Protein AF-A0A8S3FEW1-F1 (afdb_monomer)

Organism: NCBI:txid392030

Secondary structure (DSSP, 8-state):
-HHHHHHHHHHHTSTTTTSS-SHHHHHHHHHHHHHHTTS--STTSS---EEEE-SS-----SS--PPPEEEES-HHHHHHHHHHHHHHHHHHHHHTS-TTSHHHHHHHHHHHHHHHHHHHHHHHHHHHTT-TTS-GGGSHHHHHHHHHHHHHHHHHHHHHHHTTT-HHHHHHHHHHHHHHHHHHHHHHTSHHHHTTS-HHHHHHHHHHHHHHHHHHHHHHHHH--

Structure (mmCIF, N/CA/C/O backbone):
data_AF-A0A8S3FEW1-F1
#
_entry.id   AF-A0A8S3FEW1-F1
#
loop_
_atom_site.group_PDB
_atom_site.id
_atom_site.type_symbol
_atom_site.label_atom_id
_atom_site.label_alt_id
_atom_site.label_comp_id
_atom_site.label_asym_id
_atom_site.label_entity_id
_atom_site.label_seq_id
_atom_site.pdbx_PDB_ins_code
_atom_site.Cartn_x
_atom_site.Cartn_y
_atom_site.Cartn_z
_atom_site.occupancy
_atom_site.B_iso_or_equiv
_atom_site.auth_seq_id
_atom_site.auth_comp_id
_atom_site.auth_asym_id
_atom_site.auth_atom_id
_atom_site.pdbx_PDB_model_num
ATOM 1 N N . ALA A 1 1 ? -28.415 -8.217 10.110 1.00 59.66 1 ALA A N 1
ATOM 2 C CA . ALA A 1 1 ? -27.573 -7.094 9.630 1.00 59.66 1 ALA A CA 1
ATOM 3 C C . ALA A 1 1 ? -26.194 -7.105 10.293 1.00 59.66 1 ALA A C 1
ATOM 5 O O . ALA A 1 1 ? -25.210 -7.196 9.575 1.00 59.66 1 ALA A O 1
ATOM 6 N N . VAL A 1 2 ? -26.115 -7.092 11.632 1.00 63.78 2 VAL A N 1
ATOM 7 C CA . VAL A 1 2 ? -24.845 -7.178 12.388 1.00 63.78 2 VAL A CA 1
ATOM 8 C C . VAL A 1 2 ? -24.078 -8.477 12.099 1.00 63.78 2 VAL A C 1
ATOM 10 O O . VAL A 1 2 ? -22.893 -8.423 11.789 1.00 63.78 2 VAL A O 1
ATOM 13 N N . ASP A 1 3 ? -24.761 -9.625 12.073 1.00 70.06 3 ASP A N 1
ATOM 14 C CA . ASP A 1 3 ? -24.114 -10.913 11.765 1.00 70.06 3 ASP A CA 1
ATOM 15 C C . ASP A 1 3 ? -23.542 -10.962 10.342 1.00 70.06 3 ASP A C 1
ATOM 17 O O . ASP A 1 3 ? -22.459 -11.492 10.122 1.00 70.06 3 ASP A O 1
ATOM 21 N N . GLY A 1 4 ? -24.226 -10.327 9.382 1.00 69.62 4 GLY A N 1
ATOM 22 C CA . GLY A 1 4 ? -23.747 -10.204 8.004 1.00 69.62 4 GLY A CA 1
ATOM 23 C C . GLY A 1 4 ? -22.513 -9.305 7.876 1.00 69.62 4 GLY A C 1
ATOM 24 O O . GLY A 1 4 ? -21.634 -9.586 7.069 1.00 69.62 4 GLY A O 1
ATOM 25 N N . PHE A 1 5 ? -22.411 -8.258 8.699 1.00 73.00 5 PHE A N 1
ATOM 26 C CA . PHE A 1 5 ? -21.222 -7.405 8.760 1.00 73.00 5 PHE A CA 1
ATOM 27 C C . PHE A 1 5 ? -20.024 -8.144 9.372 1.00 73.00 5 PHE A C 1
ATOM 29 O O . PHE A 1 5 ? -18.925 -8.086 8.827 1.00 73.00 5 PHE A O 1
ATOM 36 N N . ASN A 1 6 ? -20.242 -8.897 10.454 1.00 76.12 6 ASN A N 1
ATOM 37 C CA . ASN A 1 6 ? -19.196 -9.711 11.076 1.00 76.12 6 ASN A CA 1
ATOM 38 C C . ASN A 1 6 ? -18.722 -10.848 10.158 1.00 76.12 6 ASN A C 1
ATOM 40 O O . ASN A 1 6 ? -17.522 -11.108 10.085 1.00 76.12 6 ASN A O 1
ATOM 44 N N . ALA A 1 7 ? -19.640 -11.483 9.423 1.00 80.88 7 ALA A N 1
ATOM 45 C CA . ALA A 1 7 ? -19.299 -12.470 8.403 1.00 80.88 7 ALA A CA 1
ATOM 46 C C . ALA A 1 7 ? -18.470 -11.842 7.272 1.00 80.88 7 ALA A C 1
ATOM 48 O O . ALA A 1 7 ? -17.402 -12.353 6.947 1.00 80.88 7 ALA A O 1
ATOM 49 N N . LEU A 1 8 ? -18.892 -10.682 6.747 1.00 81.62 8 LEU A N 1
ATOM 50 C CA . LEU A 1 8 ? -18.143 -9.959 5.715 1.00 81.62 8 LEU A CA 1
ATOM 51 C C . LEU A 1 8 ? -16.742 -9.565 6.199 1.00 81.62 8 LEU A C 1
ATOM 53 O O . LEU A 1 8 ? -15.781 -9.729 5.454 1.00 81.62 8 LEU A O 1
ATOM 57 N N . ARG A 1 9 ? -16.608 -9.104 7.449 1.00 83.75 9 ARG A N 1
ATOM 58 C CA . ARG A 1 9 ? -15.307 -8.828 8.073 1.00 83.75 9 ARG A CA 1
ATOM 59 C C . ARG A 1 9 ? -14.437 -10.084 8.117 1.00 83.75 9 ARG A C 1
ATOM 61 O O . ARG A 1 9 ? -13.274 -10.031 7.741 1.00 83.75 9 ARG A O 1
ATOM 68 N N . ALA A 1 10 ? -14.976 -11.214 8.570 1.00 83.44 10 ALA A N 1
ATOM 69 C CA . ALA A 1 10 ? -14.220 -12.462 8.652 1.00 83.44 10 ALA A CA 1
ATOM 70 C C . ALA A 1 10 ? -13.761 -12.951 7.268 1.00 83.44 10 ALA A C 1
ATOM 72 O O . ALA A 1 10 ? -12.608 -13.346 7.106 1.00 83.44 10 ALA A O 1
ATOM 73 N N . GLU A 1 11 ? -14.634 -12.876 6.264 1.00 83.62 11 GLU A N 1
ATOM 74 C CA . GLU A 1 11 ? -14.331 -13.285 4.891 1.00 83.62 11 GLU A CA 1
ATOM 75 C C . GLU A 1 11 ? -13.320 -12.362 4.206 1.00 83.62 11 GLU A C 1
ATOM 77 O O . GLU A 1 11 ? -12.388 -12.847 3.565 1.00 83.62 11 GLU A O 1
ATOM 82 N N . ALA A 1 12 ? -13.488 -11.044 4.346 1.00 81.69 12 ALA A N 1
ATOM 83 C CA . ALA A 1 12 ? -12.616 -10.039 3.741 1.00 81.69 12 ALA A CA 1
ATOM 84 C C . ALA A 1 12 ? -11.198 -10.049 4.323 1.00 81.69 12 ALA A C 1
ATOM 86 O O . ALA A 1 12 ? -10.253 -9.639 3.653 1.00 81.69 12 ALA A O 1
ATOM 87 N N . LEU A 1 13 ? -11.051 -10.487 5.575 1.00 79.19 13 LEU A N 1
ATOM 88 C CA . LEU A 1 13 ? -9.783 -10.461 6.304 1.00 79.19 13 LEU A CA 1
ATOM 89 C C . LEU A 1 13 ? -9.117 -11.836 6.413 1.00 79.19 13 LEU A C 1
ATOM 91 O O . LEU A 1 13 ? -8.045 -11.961 7.008 1.00 79.19 13 LEU A O 1
ATOM 95 N N . LEU A 1 14 ? -9.722 -12.876 5.833 1.00 78.75 14 LEU A N 1
ATOM 96 C CA . LEU A 1 14 ? -9.116 -14.199 5.768 1.00 78.75 14 LEU A CA 1
ATOM 97 C C . LEU A 1 14 ? -7.843 -14.142 4.909 1.00 78.75 14 LEU A C 1
ATOM 99 O O . LEU A 1 14 ? -7.844 -13.572 3.814 1.00 78.75 14 LEU A O 1
ATOM 103 N N . ARG A 1 15 ? -6.745 -14.737 5.393 1.00 64.50 15 ARG A N 1
ATOM 104 C CA . ARG A 1 15 ? -5.471 -14.771 4.655 1.00 64.50 15 ARG A CA 1
ATOM 105 C C . ARG A 1 15 ? -5.662 -15.412 3.281 1.00 64.50 15 ARG A C 1
ATOM 107 O O . ARG A 1 15 ? -6.172 -16.525 3.175 1.00 64.50 15 ARG A O 1
ATOM 114 N N . GLY A 1 16 ? -5.216 -14.715 2.239 1.00 64.06 16 GLY A N 1
ATOM 115 C CA . GLY A 1 16 ? -5.348 -15.164 0.854 1.00 64.06 16 GLY A CA 1
ATOM 116 C C . GLY A 1 16 ? -6.755 -15.031 0.267 1.00 64.06 16 GLY A C 1
ATOM 117 O O . GLY A 1 16 ? -6.981 -15.555 -0.819 1.00 64.06 16 GLY A O 1
ATOM 118 N N . SER A 1 17 ? -7.684 -14.341 0.940 1.00 68.19 17 SER A N 1
ATOM 119 C CA . SER A 1 17 ? -9.016 -14.017 0.396 1.00 68.19 17 SER A CA 1
ATOM 120 C C . SER A 1 17 ? -8.971 -13.099 -0.827 1.00 68.19 17 SER A C 1
ATOM 122 O O . SER A 1 17 ? -9.941 -13.056 -1.579 1.00 68.19 17 SER A O 1
ATOM 124 N N . TYR A 1 18 ? -7.848 -12.409 -1.024 1.00 68.44 18 TYR A N 1
ATOM 125 C CA . TYR A 1 18 ? -7.580 -11.491 -2.126 1.00 68.44 18 TYR A CA 1
ATOM 126 C C . TYR A 1 18 ? -6.544 -12.022 -3.128 1.00 68.44 18 TYR A C 1
ATOM 128 O O . TYR A 1 18 ? -5.999 -11.249 -3.906 1.00 68.44 18 TYR A O 1
ATOM 136 N N . ARG A 1 19 ? -6.266 -13.337 -3.127 1.00 66.31 19 ARG A N 1
ATOM 137 C CA . ARG A 1 19 ? -5.341 -13.951 -4.100 1.00 66.31 19 ARG A CA 1
ATOM 138 C C . ARG A 1 19 ? -5.794 -13.791 -5.551 1.00 66.31 19 ARG A C 1
ATOM 140 O O . ARG A 1 19 ? -4.943 -13.694 -6.424 1.00 66.31 19 ARG A O 1
ATOM 147 N N . ASP A 1 20 ? -7.107 -13.748 -5.765 1.00 73.56 20 ASP A N 1
ATOM 148 C CA . ASP A 1 20 ? -7.700 -13.675 -7.100 1.00 73.56 20 ASP A CA 1
ATOM 149 C C . ASP A 1 20 ? -8.402 -12.327 -7.362 1.00 73.56 20 ASP A C 1
ATOM 151 O O . ASP A 1 20 ? -8.476 -11.891 -8.507 1.00 73.56 20 ASP A O 1
ATOM 155 N N . ASP A 1 21 ? -8.919 -11.654 -6.319 1.00 83.25 21 ASP A N 1
ATOM 156 C CA . ASP A 1 21 ? -9.646 -10.379 -6.437 1.00 83.25 21 ASP A CA 1
ATOM 157 C C . ASP A 1 21 ? -9.784 -9.631 -5.088 1.00 83.25 21 ASP A C 1
ATOM 159 O O . ASP A 1 21 ? -9.995 -10.234 -4.036 1.00 83.25 21 ASP A O 1
ATOM 163 N N . CYS A 1 22 ? -9.752 -8.296 -5.119 1.00 87.94 22 CYS A N 1
ATOM 164 C CA . CYS A 1 22 ? -9.936 -7.403 -3.970 1.00 87.94 22 CYS A CA 1
ATOM 165 C C . CYS A 1 22 ? -11.410 -7.091 -3.629 1.00 87.94 22 CYS A C 1
ATOM 167 O O . CYS A 1 22 ? -11.667 -6.416 -2.627 1.00 87.94 22 CYS A O 1
ATOM 169 N N . SER A 1 23 ? -12.399 -7.547 -4.409 1.00 89.81 23 SER A N 1
ATOM 170 C CA . SER A 1 23 ? -13.809 -7.138 -4.242 1.00 89.81 23 SER A CA 1
ATOM 171 C C . SER A 1 23 ? -14.367 -7.305 -2.827 1.00 89.81 23 SER A C 1
ATOM 173 O O . SER A 1 23 ? -15.134 -6.461 -2.366 1.00 89.81 23 SER A O 1
ATOM 175 N N . LYS A 1 24 ? -13.994 -8.367 -2.098 1.00 90.06 24 LYS A N 1
ATOM 176 C CA . LYS A 1 24 ? -14.507 -8.606 -0.735 1.00 90.06 24 LYS A CA 1
ATOM 177 C C . LYS A 1 24 ? -14.025 -7.553 0.259 1.00 90.06 24 LYS A C 1
ATOM 179 O O . LYS A 1 24 ? -14.830 -7.038 1.034 1.00 90.06 24 LYS A O 1
ATOM 184 N N . ILE A 1 25 ? -12.736 -7.219 0.223 1.00 90.88 25 ILE A N 1
ATOM 185 C CA . ILE A 1 25 ? -12.155 -6.233 1.136 1.00 90.88 25 ILE A CA 1
ATOM 186 C C . ILE A 1 25 ? -12.571 -4.805 0.774 1.00 90.88 25 ILE A C 1
ATOM 188 O O . ILE A 1 25 ? -12.863 -4.013 1.669 1.00 90.88 25 ILE A O 1
ATOM 192 N N . LEU A 1 26 ? -12.728 -4.509 -0.519 1.00 93.38 26 LEU A N 1
ATOM 193 C CA . LEU A 1 26 ? -13.297 -3.243 -0.988 1.00 93.38 26 LEU A CA 1
ATOM 194 C C . LEU A 1 26 ? -14.753 -3.088 -0.530 1.00 93.38 26 LEU A C 1
ATOM 196 O O . LEU A 1 26 ? -15.106 -2.086 0.086 1.00 93.38 26 LEU A O 1
ATOM 200 N N . ARG A 1 27 ? -15.579 -4.127 -0.705 1.00 92.31 27 ARG A N 1
ATOM 201 C CA . ARG A 1 27 ? -16.971 -4.130 -0.231 1.00 92.31 27 ARG A CA 1
ATOM 202 C C . ARG A 1 27 ? -17.067 -3.961 1.284 1.00 92.31 27 ARG A C 1
ATOM 204 O O . ARG A 1 27 ? -17.982 -3.297 1.772 1.00 92.31 27 ARG A O 1
ATOM 211 N N . TYR A 1 28 ? -16.151 -4.565 2.040 1.00 93.25 28 TYR A N 1
ATOM 212 C CA . TYR A 1 28 ? -16.086 -4.366 3.485 1.00 93.25 28 TYR A CA 1
ATOM 213 C C . TYR A 1 28 ? -15.770 -2.905 3.836 1.00 93.25 28 TYR A C 1
ATOM 215 O O . TYR A 1 28 ? -16.456 -2.312 4.670 1.00 93.25 28 TYR A O 1
ATOM 223 N N . TYR A 1 29 ? -14.801 -2.296 3.151 1.00 94.62 29 TYR A N 1
ATOM 224 C CA . TYR A 1 29 ? -14.448 -0.888 3.328 1.00 94.62 29 TYR A CA 1
ATOM 225 C C . TYR A 1 29 ? -15.603 0.073 2.997 1.00 94.62 29 TYR A C 1
ATOM 227 O O . TYR A 1 29 ? -15.871 1.010 3.760 1.00 94.62 29 TYR A O 1
ATOM 235 N N . ASP A 1 30 ? -16.352 -0.192 1.927 1.00 93.69 30 ASP A N 1
ATOM 236 C CA . ASP A 1 30 ? -17.556 0.574 1.577 1.00 93.69 30 ASP A CA 1
ATOM 237 C C . ASP A 1 30 ? -18.633 0.444 2.660 1.00 93.69 30 ASP A C 1
ATOM 239 O O . ASP A 1 30 ? -19.287 1.418 3.049 1.00 93.69 30 ASP A O 1
ATOM 243 N N . GLN A 1 31 ? -18.792 -0.758 3.217 1.00 92.00 31 GLN A N 1
ATOM 244 C CA . GLN A 1 31 ? -19.758 -0.999 4.280 1.00 92.00 31 GLN A CA 1
ATOM 245 C C . GLN A 1 31 ? -19.399 -0.250 5.573 1.00 92.00 31 GLN A C 1
ATOM 247 O O . GLN A 1 31 ? -20.313 0.213 6.262 1.00 92.00 31 GLN A O 1
ATOM 252 N N . LEU A 1 32 ? -18.106 -0.075 5.881 1.00 92.19 32 LEU A N 1
ATOM 253 C CA . LEU A 1 32 ? -17.647 0.764 6.997 1.00 92.19 32 LEU A CA 1
ATOM 254 C C . LEU A 1 32 ? -18.059 2.232 6.810 1.00 92.19 32 LEU A C 1
ATOM 256 O O . LEU A 1 32 ? -18.492 2.868 7.769 1.00 92.19 32 LEU A O 1
ATOM 260 N N . HIS A 1 33 ? -17.988 2.764 5.585 1.00 91.38 33 HIS A N 1
ATOM 261 C CA . HIS A 1 33 ? -18.458 4.122 5.273 1.00 91.38 33 HIS A CA 1
ATOM 262 C C . HIS A 1 33 ? -19.972 4.249 5.420 1.00 91.38 33 HIS A C 1
ATOM 264 O O . HIS A 1 33 ? -20.468 5.183 6.048 1.00 91.38 33 HIS A O 1
ATOM 270 N N . ALA A 1 34 ? -20.718 3.272 4.905 1.00 90.00 34 ALA A N 1
ATOM 271 C CA . ALA A 1 34 ? -22.171 3.268 5.017 1.00 90.00 34 ALA A CA 1
ATOM 272 C C . ALA A 1 34 ? -22.661 3.167 6.475 1.00 90.00 34 ALA A C 1
ATOM 274 O O . ALA A 1 34 ? -23.744 3.662 6.791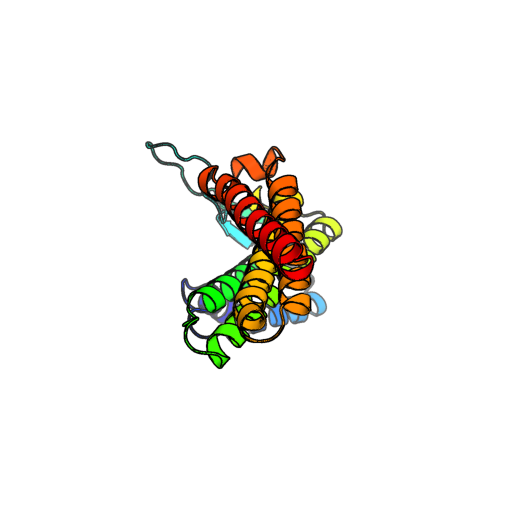 1.00 90.00 34 ALA A O 1
ATOM 275 N N . ILE A 1 35 ? -21.892 2.518 7.356 1.00 87.50 35 ILE A N 1
ATOM 276 C CA . ILE A 1 35 ? -22.215 2.399 8.782 1.00 87.50 35 ILE A CA 1
ATOM 277 C C . ILE A 1 35 ? -21.923 3.695 9.537 1.00 87.50 35 ILE A C 1
ATOM 279 O O . ILE A 1 35 ? -22.751 4.090 10.353 1.00 87.50 35 ILE A O 1
ATOM 283 N N . GLU A 1 36 ? -20.806 4.366 9.252 1.00 87.25 36 GLU A N 1
ATOM 284 C CA . GLU A 1 36 ? -20.433 5.635 9.898 1.00 87.25 36 GLU A CA 1
ATOM 285 C C . GLU A 1 36 ? -21.546 6.687 9.812 1.00 87.25 36 GLU A C 1
ATOM 287 O O . GLU A 1 36 ? -21.805 7.402 10.774 1.00 87.25 36 GLU A O 1
ATOM 292 N N . TYR A 1 37 ? -22.257 6.733 8.682 1.00 84.31 37 TYR A N 1
ATOM 293 C CA . TYR A 1 37 ? -23.371 7.661 8.477 1.00 84.31 37 TYR A CA 1
ATOM 294 C C . TYR A 1 37 ? -24.635 7.300 9.280 1.00 84.31 37 TYR A C 1
ATOM 296 O O . TYR A 1 37 ? -25.482 8.152 9.533 1.00 84.31 37 TYR A O 1
ATOM 304 N N . LYS A 1 38 ? -24.803 6.027 9.652 1.00 85.75 38 LYS A N 1
ATOM 305 C CA . LYS A 1 38 ? -26.044 5.501 10.249 1.00 85.75 38 LYS A CA 1
ATOM 306 C C . LYS A 1 38 ? -25.941 5.257 11.746 1.00 85.75 38 LYS A C 1
ATOM 308 O O . LYS A 1 38 ? -26.956 5.302 12.435 1.00 85.75 38 LYS A O 1
ATOM 313 N N . LEU A 1 39 ? -24.748 4.927 12.229 1.00 82.25 39 LEU A N 1
ATOM 314 C CA . LEU A 1 39 ? -24.498 4.511 13.600 1.00 82.25 39 LEU A CA 1
ATOM 315 C C . LEU A 1 39 ? -23.391 5.383 14.187 1.00 82.25 39 LEU A C 1
ATOM 317 O O . LEU A 1 39 ? -22.288 5.401 13.639 1.00 82.25 39 LEU A O 1
ATOM 321 N N . PRO A 1 40 ? -23.627 6.052 15.325 1.00 79.62 40 PRO A N 1
ATOM 322 C CA . PRO A 1 40 ? -22.580 6.821 15.971 1.00 79.62 40 PRO A CA 1
ATOM 323 C C . PRO A 1 40 ? -21.647 5.883 16.755 1.00 79.62 40 PRO A C 1
ATOM 325 O O . PRO A 1 40 ? -21.742 5.724 17.978 1.00 79.62 40 PRO A O 1
ATOM 328 N N . ILE A 1 41 ? -20.753 5.216 16.021 1.00 80.44 41 ILE A N 1
ATOM 329 C CA . ILE A 1 41 ? -19.718 4.340 16.580 1.00 80.44 41 ILE A CA 1
ATOM 330 C C . ILE A 1 41 ? -18.687 5.218 17.281 1.00 80.44 41 ILE A C 1
ATOM 332 O O . ILE A 1 41 ? -17.815 5.820 16.658 1.00 80.44 41 ILE A O 1
ATOM 336 N N . THR A 1 42 ? -18.833 5.311 18.597 1.00 73.56 42 THR A N 1
ATOM 337 C CA . THR A 1 42 ? -17.977 6.093 19.482 1.00 73.56 42 THR A CA 1
ATOM 338 C C . THR A 1 42 ? -17.843 5.367 20.813 1.00 73.56 42 THR A C 1
ATOM 340 O O . THR A 1 42 ? -18.707 4.579 21.206 1.00 73.56 42 THR A O 1
ATOM 343 N N . GLU A 1 43 ? -16.800 5.702 21.568 1.00 71.81 43 GLU A N 1
ATOM 344 C CA . GLU A 1 43 ? -16.604 5.205 22.934 1.00 71.81 43 GLU A CA 1
ATOM 345 C C . GLU A 1 43 ? -17.760 5.548 23.884 1.00 71.81 43 GLU A C 1
ATOM 347 O O . GLU A 1 43 ? -17.891 4.931 24.935 1.00 71.81 43 GLU A O 1
ATOM 352 N N . ASN A 1 44 ? -18.631 6.494 23.536 1.00 76.81 44 ASN A N 1
ATOM 353 C CA . ASN A 1 44 ? -19.696 6.968 24.420 1.00 76.81 44 ASN A CA 1
ATOM 354 C C . ASN A 1 44 ? -21.095 6.495 24.009 1.00 76.81 44 ASN A C 1
ATOM 356 O O . ASN A 1 44 ? -22.040 6.707 24.763 1.00 76.81 44 ASN A O 1
ATOM 360 N N . GLN A 1 45 ? -21.241 5.854 22.844 1.00 80.94 45 GLN A N 1
ATOM 361 C CA . GLN A 1 45 ? -22.536 5.395 22.332 1.00 80.94 45 GLN A CA 1
ATOM 362 C C . GLN A 1 45 ? -22.469 3.932 21.882 1.00 80.94 45 GLN A C 1
ATOM 364 O O . GLN A 1 45 ? -22.764 3.041 22.677 1.00 80.94 45 GLN A O 1
ATOM 369 N N . ILE A 1 46 ? -22.064 3.659 20.636 1.00 82.00 46 ILE A N 1
ATOM 370 C CA . ILE A 1 46 ? -21.923 2.287 20.127 1.00 82.00 46 ILE A CA 1
ATOM 371 C C . ILE A 1 46 ? -20.456 1.866 20.214 1.00 82.00 46 ILE A C 1
ATOM 373 O O . ILE A 1 46 ? -19.633 2.247 19.382 1.00 82.00 46 ILE A O 1
ATOM 3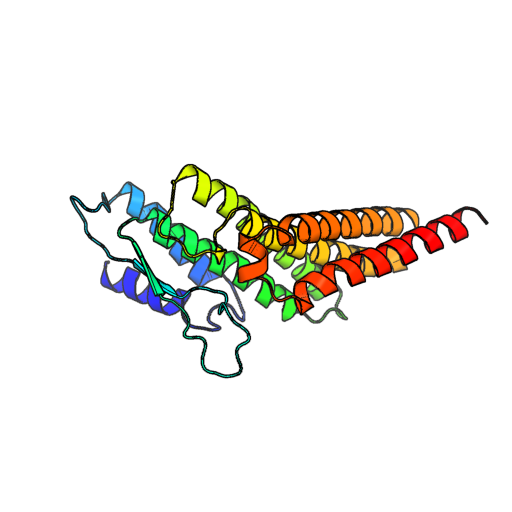77 N N . ARG A 1 47 ? -20.142 1.059 21.232 1.00 81.88 47 ARG A N 1
ATOM 378 C CA . ARG A 1 47 ? -18.783 0.598 21.540 1.00 81.88 47 ARG A CA 1
ATOM 379 C C . ARG A 1 47 ? -18.451 -0.689 20.791 1.00 81.88 47 ARG A C 1
ATOM 381 O O . ARG A 1 47 ? -18.910 -1.762 21.173 1.00 81.88 47 ARG A O 1
ATOM 388 N N . ILE A 1 48 ? -17.611 -0.588 19.765 1.00 84.44 48 ILE A N 1
ATOM 389 C CA . ILE A 1 48 ? -17.029 -1.741 19.066 1.00 84.44 48 ILE A CA 1
ATOM 390 C C . ILE A 1 48 ? -15.513 -1.645 19.194 1.00 84.44 48 ILE A C 1
ATOM 392 O O . ILE A 1 48 ? -14.931 -0.641 18.795 1.00 84.44 48 ILE A O 1
ATOM 396 N N . TYR A 1 49 ? -14.881 -2.665 19.776 1.00 87.38 49 TYR A N 1
ATOM 397 C CA . TYR A 1 49 ? -13.428 -2.702 19.917 1.00 87.38 49 TYR A CA 1
ATOM 398 C C . TYR A 1 49 ? -12.804 -3.424 18.728 1.00 87.38 49 TYR A C 1
ATOM 400 O O . TYR A 1 49 ? -13.052 -4.613 18.514 1.00 87.38 49 TYR A O 1
ATOM 408 N N . PHE A 1 50 ? -11.976 -2.714 17.972 1.00 88.94 50 PHE A N 1
ATOM 409 C CA . PHE A 1 50 ? -11.261 -3.254 16.826 1.00 88.94 50 PHE A CA 1
ATOM 410 C C . PHE A 1 50 ? -9.852 -3.644 17.244 1.00 88.94 50 PHE A C 1
ATOM 412 O O . PHE A 1 50 ? -9.145 -2.854 17.864 1.00 88.94 50 PHE A O 1
ATOM 419 N N . LYS A 1 51 ? -9.441 -4.865 16.901 1.00 90.31 51 LYS A N 1
ATOM 420 C CA . LYS A 1 51 ? -8.144 -5.427 17.278 1.00 90.31 51 LYS A CA 1
ATOM 421 C C . LYS A 1 51 ? -7.399 -5.891 16.033 1.00 90.31 51 LYS A C 1
ATOM 423 O O . LYS A 1 51 ? -7.947 -6.682 15.260 1.00 90.31 51 LYS A O 1
ATOM 428 N N . TRP A 1 52 ? -6.161 -5.425 15.883 1.00 89.50 52 TRP A N 1
ATOM 429 C CA . TRP A 1 52 ? -5.291 -5.698 14.740 1.00 89.50 52 TRP A CA 1
ATOM 430 C C . TRP A 1 52 ? -3.874 -6.025 15.184 1.00 89.50 52 TRP A C 1
ATOM 432 O O . TRP A 1 52 ? -3.400 -5.555 16.218 1.00 89.50 52 TRP A O 1
ATOM 442 N N . GLN A 1 53 ? -3.209 -6.868 14.405 1.00 85.00 53 GLN A N 1
ATOM 443 C CA . GLN A 1 53 ? -1.813 -7.219 14.624 1.00 85.00 53 GLN A CA 1
ATOM 444 C C . GLN A 1 53 ? -0.929 -6.383 13.704 1.00 85.00 53 GLN A C 1
ATOM 446 O O . GLN A 1 53 ? -1.315 -6.149 12.560 1.00 85.00 53 GLN A O 1
ATOM 451 N N . ASP A 1 54 ? 0.247 -5.991 14.189 1.00 80.19 54 ASP A N 1
ATOM 452 C CA . ASP A 1 54 ? 1.234 -5.242 13.403 1.00 80.19 54 ASP A CA 1
ATOM 453 C C . ASP A 1 54 ? 1.556 -6.001 12.104 1.00 80.19 54 ASP A C 1
ATOM 455 O O . ASP A 1 54 ? 1.752 -7.223 12.135 1.00 80.19 54 ASP A O 1
ATOM 459 N N . ALA A 1 55 ? 1.633 -5.301 10.971 1.00 71.62 55 ALA A N 1
ATOM 460 C CA . ALA A 1 55 ? 1.939 -5.908 9.674 1.00 71.62 55 ALA A CA 1
ATOM 461 C C . ALA A 1 55 ? 3.387 -6.410 9.601 1.00 71.62 55 ALA A C 1
ATOM 463 O O . ALA A 1 55 ? 3.674 -7.429 8.973 1.00 71.62 55 ALA A O 1
ATOM 464 N N . PHE A 1 56 ? 4.299 -5.717 10.287 1.00 67.31 56 PHE A N 1
ATOM 465 C CA . PHE A 1 56 ? 5.712 -6.064 10.332 1.00 67.31 56 PHE A CA 1
ATOM 466 C C . PHE A 1 56 ? 6.102 -6.541 11.726 1.00 67.31 56 PHE A C 1
ATOM 468 O O . PHE A 1 56 ? 5.837 -5.893 12.740 1.00 67.31 56 PHE A O 1
ATOM 475 N N . VAL A 1 57 ? 6.800 -7.671 11.779 1.00 63.22 57 VAL A N 1
ATOM 476 C CA . VAL A 1 57 ? 7.370 -8.170 13.027 1.00 63.22 57 VAL A CA 1
ATOM 477 C C . VAL A 1 57 ? 8.651 -7.389 13.311 1.00 63.22 57 VAL A C 1
ATOM 479 O O . VAL A 1 57 ? 9.669 -7.575 12.647 1.00 63.22 57 VAL A O 1
ATOM 482 N N . SER A 1 58 ? 8.613 -6.497 14.300 1.00 48.78 58 SER A N 1
ATOM 483 C CA . SER A 1 58 ? 9.817 -5.788 14.731 1.00 48.78 58 SER A CA 1
ATOM 484 C C . SER A 1 58 ? 10.782 -6.765 15.416 1.00 48.78 58 SER A C 1
ATOM 486 O O . SER A 1 58 ? 10.441 -7.394 16.419 1.00 48.78 58 SER A O 1
ATOM 488 N N . GLY A 1 59 ? 11.992 -6.889 14.865 1.00 48.44 59 GLY A N 1
ATOM 489 C CA . GLY A 1 59 ? 13.096 -7.650 15.449 1.00 48.44 59 GLY A CA 1
ATOM 490 C C . GLY A 1 59 ? 13.402 -8.956 14.719 1.00 48.44 59 GLY A C 1
ATOM 491 O O . GLY A 1 59 ? 12.792 -9.991 14.983 1.00 48.44 59 GLY A O 1
ATOM 492 N N . GLY A 1 60 ? 14.440 -8.919 13.878 1.00 42.59 60 GLY A N 1
ATOM 493 C CA . GLY A 1 60 ? 15.169 -10.093 13.387 1.00 42.59 60 GLY A CA 1
ATOM 494 C C . GLY A 1 60 ? 16.016 -10.744 14.485 1.00 42.59 60 GLY A C 1
ATOM 495 O O . GLY A 1 60 ? 17.215 -10.934 14.315 1.00 42.59 60 GLY A O 1
ATOM 496 N N . SER A 1 61 ? 15.415 -11.038 15.638 1.00 39.56 61 SER A N 1
ATOM 497 C CA . SER A 1 61 ? 16.068 -11.833 16.671 1.00 39.56 61 SER A CA 1
ATOM 498 C C . SER A 1 61 ? 15.764 -13.303 16.421 1.00 39.56 61 SER A C 1
ATOM 500 O O . SER A 1 61 ? 14.602 -13.698 16.336 1.00 39.56 61 SER A O 1
ATOM 502 N N . LEU A 1 62 ? 16.819 -14.119 16.388 1.00 42.22 62 LEU A N 1
ATOM 503 C CA . LEU A 1 62 ? 16.784 -15.587 16.404 1.00 42.22 62 LEU A CA 1
ATOM 504 C C . LEU A 1 62 ? 16.033 -16.167 17.627 1.00 42.22 62 LEU A C 1
ATOM 506 O O . LEU A 1 62 ? 15.845 -17.375 17.720 1.00 42.22 62 LEU A O 1
ATOM 510 N N . PHE A 1 63 ? 15.565 -15.311 18.543 1.00 43.00 63 PHE A N 1
ATOM 511 C CA . PHE A 1 63 ? 14.742 -15.648 19.696 1.00 43.00 63 PHE A CA 1
ATOM 512 C C . PHE A 1 63 ? 13.436 -14.835 19.687 1.00 43.00 63 PHE A C 1
ATOM 514 O O . PHE A 1 63 ? 13.342 -13.772 20.295 1.00 43.00 63 PHE A O 1
ATOM 521 N N . GLY A 1 64 ? 12.426 -15.353 18.981 1.00 49.19 64 GLY A N 1
ATOM 522 C CA . GLY A 1 64 ? 11.000 -15.107 19.227 1.00 49.19 64 GLY A CA 1
ATOM 523 C C . GLY A 1 64 ? 10.539 -13.649 19.332 1.00 49.19 64 GLY A C 1
ATOM 524 O O . GLY A 1 64 ? 10.128 -13.207 20.406 1.00 49.19 64 GLY A O 1
ATOM 525 N N . SER A 1 65 ? 10.489 -12.922 18.218 1.00 53.69 65 SER A N 1
ATOM 526 C CA . SER A 1 65 ? 9.712 -11.682 18.136 1.00 53.69 65 SER A CA 1
ATOM 527 C C . SER A 1 65 ? 8.213 -12.007 18.027 1.00 53.69 65 SER A C 1
ATOM 529 O O . SER A 1 65 ? 7.732 -12.557 17.038 1.00 53.69 65 SER A O 1
ATOM 531 N N . LYS A 1 66 ? 7.446 -11.710 19.086 1.00 59.28 66 LYS A N 1
ATOM 532 C CA . LYS A 1 66 ? 5.978 -11.825 19.060 1.00 59.28 66 LYS A CA 1
ATOM 533 C C . LYS A 1 66 ? 5.392 -10.641 18.294 1.00 59.28 66 LYS A C 1
ATOM 535 O O . LYS A 1 66 ? 5.669 -9.493 18.638 1.00 59.28 66 LYS A O 1
ATOM 540 N N . GLN A 1 67 ? 4.551 -10.928 17.303 1.00 68.00 67 GLN A N 1
ATOM 541 C CA . GLN A 1 67 ? 3.756 -9.923 16.600 1.00 68.00 67 GLN A CA 1
ATOM 542 C C . GLN A 1 67 ? 2.877 -9.187 17.621 1.00 68.00 67 GLN A C 1
ATOM 544 O O . GLN A 1 67 ? 2.085 -9.812 18.336 1.00 68.00 67 GLN A O 1
ATOM 549 N N . LYS A 1 68 ? 3.074 -7.872 17.755 1.00 79.12 68 LYS A N 1
ATOM 550 C CA . LYS A 1 68 ? 2.298 -7.060 18.694 1.00 79.12 68 LYS A CA 1
ATOM 551 C C . LYS A 1 68 ? 0.865 -6.933 18.192 1.00 79.12 68 LYS A C 1
ATOM 553 O O . LYS A 1 68 ? 0.562 -7.156 17.022 1.00 79.12 68 LYS A O 1
ATOM 558 N N . THR A 1 69 ? -0.043 -6.691 19.127 1.00 84.56 69 THR A N 1
ATOM 559 C CA . THR A 1 69 ? -1.460 -6.529 18.828 1.00 84.56 69 THR A CA 1
ATOM 560 C C . THR A 1 69 ? -1.944 -5.251 19.479 1.00 84.56 69 THR A C 1
ATOM 562 O O . THR A 1 69 ? -1.841 -5.118 20.698 1.00 84.56 69 THR A O 1
ATOM 565 N N . ASN A 1 70 ? -2.488 -4.355 18.667 1.00 86.56 70 ASN A N 1
ATOM 566 C CA . ASN A 1 70 ? -3.048 -3.079 19.087 1.00 86.56 70 ASN A CA 1
ATOM 567 C C . ASN A 1 70 ? -4.565 -3.094 18.870 1.00 86.56 70 ASN A C 1
ATOM 569 O O . ASN A 1 70 ? -5.123 -4.013 18.257 1.00 86.56 70 ASN A O 1
ATOM 573 N N . GLY A 1 71 ? -5.253 -2.096 19.410 1.00 88.88 71 GLY A N 1
ATOM 574 C CA . GLY A 1 71 ? -6.684 -1.965 19.198 1.00 88.88 71 GLY A CA 1
ATOM 575 C C . GLY A 1 71 ? -7.230 -0.620 19.637 1.00 88.88 71 GLY A C 1
ATOM 576 O O . GLY A 1 71 ? -6.656 0.045 20.496 1.00 88.88 71 GLY A O 1
ATOM 577 N N . SER A 1 72 ? -8.356 -0.234 19.050 1.00 91.19 72 SER A N 1
ATOM 578 C CA . SER A 1 72 ? -9.020 1.046 19.289 1.00 91.19 72 SER A CA 1
ATOM 579 C C . SER A 1 72 ? -10.533 0.887 19.153 1.00 91.19 72 SER A C 1
ATOM 581 O O . SER A 1 72 ? -11.025 -0.033 18.498 1.00 91.19 72 SER A O 1
ATOM 583 N N . TRP A 1 73 ? -11.284 1.803 19.758 1.00 89.31 73 TRP A N 1
ATOM 584 C CA . TRP A 1 73 ? -12.741 1.893 19.612 1.00 89.31 73 TRP A CA 1
ATOM 585 C C . TRP A 1 73 ? -13.169 2.763 18.421 1.00 89.31 73 TRP A C 1
ATOM 587 O O . TRP A 1 73 ? -14.356 2.868 18.110 1.00 89.31 73 TRP A O 1
ATOM 597 N N . LYS A 1 74 ? -12.213 3.428 17.762 1.00 90.19 74 LYS A N 1
ATOM 598 C CA . LYS A 1 74 ? -12.473 4.362 16.662 1.00 90.19 74 LYS A CA 1
ATOM 599 C C . LYS A 1 74 ? -12.782 3.596 15.377 1.00 90.19 74 LYS A C 1
ATOM 601 O O . LYS A 1 74 ? -11.976 2.789 14.927 1.00 90.19 74 LYS A O 1
ATOM 606 N N . LEU A 1 75 ? -13.889 3.917 14.706 1.00 91.69 75 LEU A N 1
ATOM 607 C CA . LEU A 1 75 ? -14.176 3.361 13.375 1.00 91.69 75 LEU A CA 1
ATOM 608 C C . LEU A 1 75 ? -13.093 3.736 12.347 1.00 91.69 75 LEU A C 1
ATOM 610 O O . LEU A 1 75 ? -12.748 2.932 11.483 1.00 91.69 75 LEU A O 1
ATOM 614 N N . ALA A 1 76 ? -12.514 4.932 12.480 1.00 93.75 76 ALA A N 1
ATOM 615 C CA . ALA A 1 76 ? -11.398 5.374 11.652 1.00 93.75 76 ALA A CA 1
ATOM 616 C C . ALA A 1 76 ? -10.156 4.474 11.792 1.00 93.75 76 ALA A C 1
ATOM 618 O O . ALA A 1 76 ? -9.442 4.260 10.818 1.00 93.75 76 ALA A O 1
ATOM 619 N N . TYR A 1 77 ? -9.932 3.873 12.965 1.00 94.12 77 TYR A N 1
ATOM 620 C CA . TYR A 1 77 ? -8.859 2.896 13.161 1.00 94.12 77 TYR A CA 1
ATOM 621 C C . TYR A 1 77 ? -9.098 1.620 12.338 1.00 94.12 77 TYR A C 1
ATOM 623 O O . TYR A 1 77 ? -8.211 1.194 11.605 1.00 94.12 77 TYR A O 1
ATOM 631 N N . GLU A 1 78 ? -10.312 1.057 12.369 1.00 93.69 78 GLU A N 1
ATOM 632 C CA . GLU A 1 78 ? -10.665 -0.100 11.529 1.00 93.69 78 GLU A CA 1
ATOM 633 C C . GLU A 1 78 ? -10.502 0.222 10.038 1.00 93.69 78 GLU A C 1
ATOM 635 O O . GLU A 1 78 ? -9.903 -0.559 9.302 1.00 93.69 78 GLU A O 1
ATOM 640 N N . LYS A 1 79 ? -10.984 1.390 9.590 1.00 95.50 79 LYS A N 1
ATOM 641 C CA . LYS A 1 79 ? -10.835 1.838 8.197 1.00 95.50 79 LYS A CA 1
ATOM 642 C C . LYS A 1 79 ? -9.368 1.954 7.784 1.00 95.50 79 LYS A C 1
ATOM 644 O O . LYS A 1 79 ? -9.024 1.498 6.696 1.00 95.50 79 LYS A O 1
ATOM 649 N N . ALA A 1 80 ? -8.511 2.506 8.644 1.00 96.25 80 ALA A N 1
ATOM 650 C CA . ALA A 1 80 ? -7.075 2.593 8.391 1.00 96.25 80 ALA A CA 1
ATOM 651 C C . ALA A 1 80 ? -6.447 1.200 8.213 1.00 96.25 80 ALA A C 1
ATOM 653 O O . ALA A 1 80 ? -5.757 0.959 7.222 1.00 96.25 80 ALA A O 1
ATOM 654 N N . CYS A 1 81 ? -6.739 0.252 9.108 1.00 93.88 81 CYS A N 1
ATOM 655 C CA . CYS A 1 81 ? -6.223 -1.115 8.997 1.00 93.88 81 CYS A CA 1
ATOM 656 C C . CYS A 1 81 ? -6.734 -1.850 7.747 1.00 93.88 81 CYS A C 1
ATOM 658 O O . CYS A 1 81 ? -5.978 -2.564 7.088 1.00 93.88 81 CYS A O 1
ATOM 660 N N . VAL A 1 82 ? -7.998 -1.646 7.372 1.00 93.94 82 VAL A N 1
ATOM 661 C CA . VAL A 1 82 ? -8.565 -2.215 6.141 1.00 93.94 82 VAL A CA 1
ATOM 662 C C . VAL A 1 82 ? -7.914 -1.612 4.896 1.00 93.94 82 VAL A C 1
ATOM 664 O O . VAL A 1 82 ? -7.577 -2.360 3.983 1.00 93.94 82 VAL A O 1
ATOM 667 N N . LEU A 1 83 ? -7.673 -0.298 4.861 1.00 95.75 83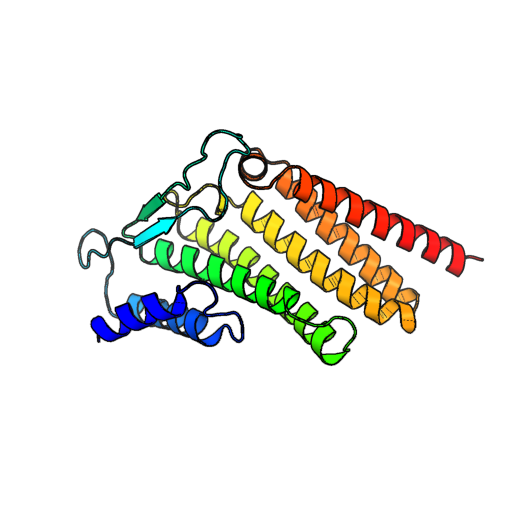 LEU A N 1
ATOM 668 C CA . LEU A 1 83 ? -6.940 0.360 3.771 1.00 95.75 83 LEU A CA 1
ATOM 669 C C . LEU A 1 83 ? -5.532 -0.202 3.605 1.00 95.75 83 LEU A C 1
ATOM 671 O O . LEU A 1 83 ? -5.122 -0.473 2.479 1.00 95.75 83 LEU A O 1
ATOM 675 N N . PHE A 1 84 ? -4.813 -0.423 4.707 1.00 93.12 84 PHE A N 1
ATOM 676 C CA . PHE A 1 84 ? -3.488 -1.041 4.655 1.00 93.12 84 PHE A CA 1
ATOM 677 C C . PHE A 1 84 ? -3.551 -2.405 3.956 1.00 93.12 84 PHE A C 1
ATOM 679 O O . PHE A 1 84 ? -2.778 -2.681 3.038 1.00 93.12 84 PHE A O 1
ATOM 686 N N . ASN A 1 85 ? -4.532 -3.230 4.326 1.00 90.88 85 ASN A N 1
ATOM 687 C CA . ASN A 1 85 ? -4.737 -4.538 3.710 1.00 90.88 85 ASN A CA 1
ATOM 688 C C . ASN A 1 85 ? -5.190 -4.455 2.247 1.00 90.88 85 ASN A C 1
ATOM 690 O O . ASN A 1 85 ? -4.823 -5.328 1.471 1.00 90.88 85 ASN A O 1
ATOM 694 N N . ILE A 1 86 ? -5.948 -3.430 1.845 1.00 93.75 86 ILE A N 1
ATOM 695 C CA . ILE A 1 86 ? -6.277 -3.185 0.429 1.00 93.75 86 ILE A CA 1
ATOM 696 C C . ILE A 1 86 ? -5.000 -2.867 -0.358 1.00 93.75 86 ILE A C 1
ATOM 698 O O . ILE A 1 86 ? -4.784 -3.426 -1.433 1.00 93.75 86 ILE A O 1
ATOM 702 N N . GLY A 1 87 ? -4.137 -2.000 0.181 1.00 92.44 87 GLY A N 1
ATOM 703 C CA . GLY A 1 87 ? -2.843 -1.680 -0.423 1.00 92.44 87 GLY A CA 1
ATOM 704 C C . GLY A 1 87 ? -1.972 -2.927 -0.588 1.00 92.44 87 GLY A C 1
ATOM 705 O O . GLY A 1 87 ? -1.435 -3.167 -1.671 1.00 92.44 87 GLY A O 1
ATOM 706 N N . HIS A 1 88 ? -1.901 -3.760 0.452 1.00 87.62 88 HIS A N 1
ATOM 707 C CA . HIS A 1 88 ? -1.195 -5.042 0.422 1.00 87.62 88 HIS A CA 1
ATOM 708 C C . HIS A 1 88 ? -1.808 -6.042 -0.573 1.00 87.62 88 HIS A C 1
ATOM 710 O O . HIS A 1 88 ? -1.088 -6.668 -1.345 1.00 87.62 88 HIS A O 1
ATOM 716 N N . ALA A 1 89 ? -3.135 -6.153 -0.622 1.00 87.88 89 ALA A N 1
ATOM 717 C CA . ALA A 1 89 ? -3.825 -7.035 -1.556 1.00 87.88 89 ALA A CA 1
ATOM 718 C C . ALA A 1 89 ? -3.504 -6.685 -3.016 1.00 87.88 89 ALA A C 1
ATOM 720 O O . ALA A 1 89 ? -3.218 -7.570 -3.818 1.00 87.88 89 ALA A O 1
ATOM 721 N N . TYR A 1 90 ? -3.470 -5.393 -3.356 1.00 93.19 90 TYR A N 1
ATOM 722 C CA . TYR A 1 90 ? -3.034 -4.968 -4.683 1.00 93.19 90 TYR A CA 1
ATOM 723 C C . TYR A 1 90 ? -1.568 -5.311 -4.964 1.00 93.19 90 TYR A C 1
ATOM 725 O O . TYR A 1 90 ? -1.268 -5.753 -6.070 1.00 93.19 90 TYR A O 1
ATOM 733 N N . SER A 1 91 ? -0.656 -5.160 -3.996 1.00 88.25 91 SER A N 1
ATOM 734 C CA . SER A 1 91 ? 0.737 -5.576 -4.215 1.00 88.25 91 SER A CA 1
ATOM 735 C C . SER A 1 91 ? 0.856 -7.086 -4.440 1.00 88.25 91 SER A C 1
ATOM 737 O O . SER A 1 91 ? 1.592 -7.510 -5.325 1.00 88.25 91 SER A O 1
ATOM 739 N N . ASP A 1 92 ? 0.087 -7.897 -3.712 1.00 85.88 92 ASP A N 1
ATOM 740 C CA . ASP A 1 92 ? 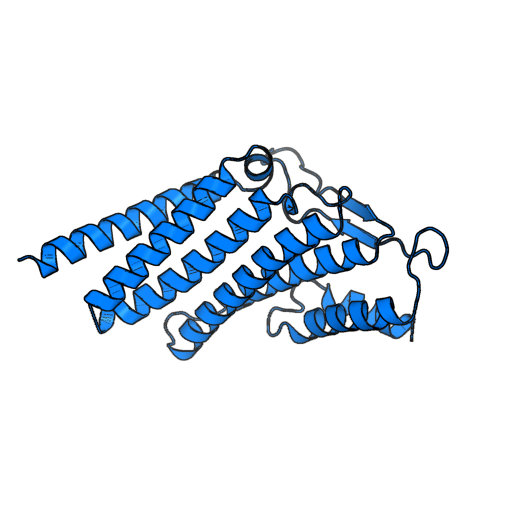0.083 -9.355 -3.878 1.00 85.88 92 ASP A CA 1
ATOM 741 C C . ASP A 1 92 ? -0.477 -9.771 -5.246 1.00 85.88 92 ASP A C 1
ATOM 743 O O . ASP A 1 92 ? 0.108 -10.620 -5.919 1.00 85.88 92 ASP A O 1
ATOM 747 N N . LEU A 1 93 ? -1.564 -9.134 -5.701 1.00 88.44 93 LEU A N 1
ATOM 748 C CA . LEU A 1 93 ? -2.117 -9.356 -7.041 1.00 88.44 93 LEU A CA 1
ATOM 749 C C . LEU A 1 93 ? -1.120 -8.991 -8.141 1.00 88.44 93 LEU A C 1
ATOM 751 O O . LEU A 1 93 ? -1.056 -9.689 -9.152 1.00 88.44 93 LEU A O 1
ATOM 755 N N . ALA A 1 94 ? -0.344 -7.920 -7.952 1.00 87.81 94 ALA A N 1
ATOM 756 C CA . ALA A 1 94 ? 0.700 -7.522 -8.889 1.00 87.81 94 ALA A CA 1
ATOM 757 C C . ALA A 1 94 ? 1.819 -8.573 -8.970 1.00 87.81 94 ALA A C 1
ATOM 759 O O . ALA A 1 94 ? 2.225 -8.950 -10.068 1.00 87.81 94 ALA A O 1
ATOM 760 N N . LEU A 1 95 ? 2.264 -9.092 -7.821 1.00 86.44 95 LEU A N 1
ATOM 761 C CA . LEU A 1 95 ? 3.301 -10.128 -7.730 1.00 86.44 95 LEU A CA 1
ATOM 762 C C . LEU A 1 95 ? 2.854 -11.490 -8.280 1.00 86.44 95 LEU A C 1
ATOM 764 O O . LEU A 1 95 ? 3.692 -12.283 -8.703 1.00 86.44 95 LEU A O 1
ATOM 768 N N . ALA A 1 96 ? 1.551 -11.769 -8.287 1.00 88.50 96 ALA A N 1
ATOM 769 C CA . ALA A 1 96 ? 0.994 -13.000 -8.846 1.00 88.50 96 ALA A CA 1
ATOM 770 C C . ALA A 1 96 ? 0.949 -13.015 -10.388 1.00 88.50 96 ALA A C 1
ATOM 772 O O . ALA A 1 96 ? 0.691 -14.065 -10.979 1.00 88.50 96 ALA A O 1
ATOM 773 N N . GLN A 1 97 ? 1.178 -11.876 -11.051 1.00 89.38 97 GLN A N 1
ATOM 774 C CA . GLN A 1 97 ? 1.121 -11.780 -12.509 1.00 89.38 97 GLN A CA 1
ATOM 775 C C . GLN A 1 97 ? 2.354 -12.387 -13.185 1.00 89.38 97 GLN A C 1
ATOM 777 O O . GLN A 1 97 ? 3.490 -12.226 -12.739 1.00 89.38 97 GLN A O 1
ATOM 782 N N . ASN A 1 98 ? 2.148 -13.012 -14.344 1.00 90.38 98 ASN A N 1
ATOM 783 C CA . ASN A 1 98 ? 3.234 -13.454 -15.205 1.00 90.38 98 ASN A CA 1
ATOM 784 C C . ASN A 1 98 ? 3.722 -12.306 -16.104 1.00 90.38 98 ASN A C 1
ATOM 786 O O . ASN A 1 98 ? 3.102 -11.981 -17.117 1.00 90.38 98 ASN A O 1
ATOM 790 N N . LEU A 1 99 ? 4.884 -11.742 -15.770 1.00 88.12 99 LEU A N 1
ATOM 791 C CA . LEU A 1 99 ? 5.482 -10.605 -16.479 1.00 88.12 99 LEU A CA 1
ATOM 792 C C . LEU A 1 99 ? 5.959 -10.919 -17.912 1.00 88.12 99 LEU A C 1
ATOM 794 O O . LEU A 1 99 ? 6.300 -10.000 -18.646 1.00 88.12 99 LEU A O 1
ATOM 798 N N . SER A 1 100 ? 5.964 -12.183 -18.348 1.00 89.50 100 SER A N 1
ATOM 799 C CA . SER A 1 100 ? 6.217 -12.526 -19.761 1.00 89.50 100 SER A CA 1
ATOM 800 C C . SER A 1 100 ? 5.005 -12.297 -20.674 1.00 89.50 100 SER A C 1
ATOM 802 O O . SER A 1 100 ? 5.137 -12.348 -21.895 1.00 89.50 100 SER A O 1
ATOM 804 N N . ILE A 1 101 ? 3.823 -12.050 -20.096 1.00 93.31 101 ILE A N 1
ATOM 805 C CA . ILE A 1 101 ? 2.568 -11.845 -20.821 1.00 93.31 101 ILE A CA 1
ATOM 806 C C . ILE A 1 101 ? 2.177 -10.370 -20.712 1.00 93.31 101 ILE A C 1
ATOM 808 O O . ILE A 1 101 ? 1.888 -9.881 -19.623 1.00 93.31 101 ILE A O 1
ATOM 812 N N . ASP A 1 102 ? 2.103 -9.678 -21.849 1.00 91.69 102 ASP A N 1
ATOM 813 C CA . ASP A 1 102 ? 1.849 -8.230 -21.930 1.00 91.69 102 ASP A CA 1
ATOM 814 C C . ASP A 1 102 ? 0.626 -7.755 -21.128 1.00 91.69 102 ASP A C 1
ATOM 816 O O . ASP A 1 102 ? 0.714 -6.786 -20.372 1.00 91.69 102 ASP A O 1
ATOM 820 N N . GLU A 1 103 ? -0.512 -8.442 -21.259 1.00 94.81 103 GLU A N 1
ATOM 821 C CA . GLU A 1 103 ? -1.737 -8.081 -20.531 1.00 94.81 103 GLU A CA 1
ATOM 822 C C . GLU A 1 103 ? -1.577 -8.244 -19.012 1.00 94.81 103 GLU A C 1
ATOM 824 O O . GLU A 1 103 ? -2.071 -7.416 -18.245 1.00 94.81 103 GLU A O 1
ATOM 829 N N . GLN A 1 104 ? -0.835 -9.262 -18.564 1.00 94.25 104 GLN A N 1
ATOM 830 C CA . GLN A 1 104 ? -0.570 -9.485 -17.140 1.00 94.25 104 GLN A CA 1
ATOM 831 C C . GLN A 1 104 ? 0.479 -8.511 -16.595 1.00 94.25 104 GLN A C 1
ATOM 833 O O . GLN A 1 104 ? 0.322 -8.017 -15.483 1.00 94.25 104 GLN A O 1
ATOM 838 N N . MET A 1 105 ? 1.496 -8.140 -17.380 1.00 92.00 105 MET A N 1
ATOM 839 C CA . MET A 1 105 ? 2.426 -7.061 -17.021 1.00 92.00 105 MET A CA 1
ATOM 840 C C . MET A 1 105 ? 1.683 -5.729 -16.862 1.00 92.00 105 MET A C 1
ATOM 842 O O . MET A 1 105 ? 1.875 -5.029 -15.871 1.00 92.00 105 MET A O 1
ATOM 846 N N . LYS A 1 106 ? 0.774 -5.398 -17.785 1.00 95.44 106 LYS A N 1
ATOM 847 C CA . LYS A 1 106 ? -0.075 -4.202 -17.688 1.00 95.44 106 LYS A CA 1
ATOM 848 C C . LYS A 1 106 ? -0.987 -4.242 -16.459 1.00 95.44 106 LYS A C 1
ATOM 850 O O . LYS A 1 106 ? -1.168 -3.216 -15.798 1.00 95.44 106 LYS A O 1
ATOM 855 N N . ALA A 1 107 ? -1.548 -5.408 -16.137 1.00 96.00 107 ALA A N 1
ATOM 856 C CA . ALA A 1 107 ? -2.316 -5.606 -14.912 1.00 96.00 107 ALA A CA 1
ATOM 857 C C . ALA A 1 107 ? -1.443 -5.397 -13.663 1.00 96.00 107 ALA A C 1
ATOM 859 O O . ALA A 1 107 ? -1.840 -4.643 -12.776 1.00 96.00 107 ALA A O 1
ATOM 860 N N . ALA A 1 108 ? -0.232 -5.962 -13.626 1.00 93.38 108 ALA A N 1
ATOM 861 C CA . ALA A 1 108 ? 0.725 -5.778 -12.535 1.00 93.38 108 ALA A CA 1
ATOM 862 C C . ALA A 1 108 ? 1.082 -4.301 -12.331 1.00 93.38 108 ALA A C 1
ATOM 864 O O . ALA A 1 108 ? 0.978 -3.797 -11.214 1.00 93.38 108 ALA A O 1
ATOM 865 N N . THR A 1 109 ? 1.399 -3.573 -13.410 1.00 95.75 109 THR A N 1
ATOM 866 C CA . THR A 1 109 ? 1.635 -2.121 -13.366 1.00 95.75 109 THR A CA 1
ATOM 867 C C . THR A 1 109 ? 0.457 -1.391 -12.727 1.00 95.75 109 THR A C 1
ATOM 869 O O . THR A 1 109 ? 0.647 -0.582 -11.818 1.00 95.75 109 THR A O 1
ATOM 872 N N . ARG A 1 110 ? -0.774 -1.691 -13.165 1.00 97.75 110 ARG A N 1
ATOM 873 C CA . ARG A 1 110 ? -1.986 -1.070 -12.616 1.00 97.75 110 ARG A CA 1
ATOM 874 C C . ARG A 1 110 ? -2.157 -1.383 -11.131 1.00 97.75 110 ARG A C 1
ATOM 876 O O . ARG A 1 110 ? -2.496 -0.488 -10.362 1.00 97.75 110 ARG A O 1
ATOM 883 N N . TYR A 1 111 ? -1.947 -2.628 -10.718 1.00 96.19 111 TYR A N 1
ATOM 884 C CA . TYR A 1 111 ? -2.081 -3.024 -9.320 1.00 96.19 111 TYR A CA 1
ATOM 885 C C . TYR A 1 111 ? -1.033 -2.352 -8.427 1.00 96.19 111 TYR A C 1
ATOM 887 O O . TYR A 1 111 ? -1.390 -1.839 -7.368 1.00 96.19 111 TYR A O 1
ATOM 895 N N . PHE A 1 112 ? 0.219 -2.228 -8.872 1.00 96.06 112 PHE A N 1
ATOM 896 C CA . PHE A 1 112 ? 1.230 -1.459 -8.143 1.00 96.06 112 PHE A CA 1
ATOM 897 C C . PHE A 1 112 ? 0.869 0.027 -8.013 1.00 96.06 112 PHE A C 1
ATOM 899 O O . PHE A 1 112 ? 1.001 0.597 -6.929 1.00 96.06 112 PHE A O 1
ATOM 906 N N . GLN A 1 113 ? 0.327 0.649 -9.066 1.00 98.31 113 GLN A N 1
ATOM 907 C CA . GLN A 1 113 ? -0.173 2.030 -8.996 1.00 98.31 113 GLN A CA 1
ATOM 908 C C . GLN A 1 113 ? -1.335 2.180 -8.005 1.00 98.31 113 GLN A C 1
ATOM 910 O O . GLN A 1 113 ? -1.363 3.134 -7.228 1.00 98.31 113 GLN A O 1
ATOM 915 N N . LEU A 1 114 ? -2.279 1.232 -7.997 1.00 98.06 114 LEU A N 1
ATOM 916 C CA . LEU A 1 114 ? -3.388 1.217 -7.039 1.00 98.06 114 LEU A CA 1
ATOM 917 C C . LEU A 1 114 ? -2.884 1.046 -5.603 1.00 98.06 114 LEU A C 1
ATOM 919 O O . LEU A 1 114 ? -3.310 1.788 -4.721 1.00 98.06 114 LEU A O 1
ATOM 923 N N . SER A 1 115 ? -1.946 0.124 -5.376 1.00 95.44 115 SER A N 1
ATOM 924 C CA . SER A 1 115 ? -1.300 -0.077 -4.076 1.00 95.44 115 SER A CA 1
ATOM 925 C C . SER A 1 1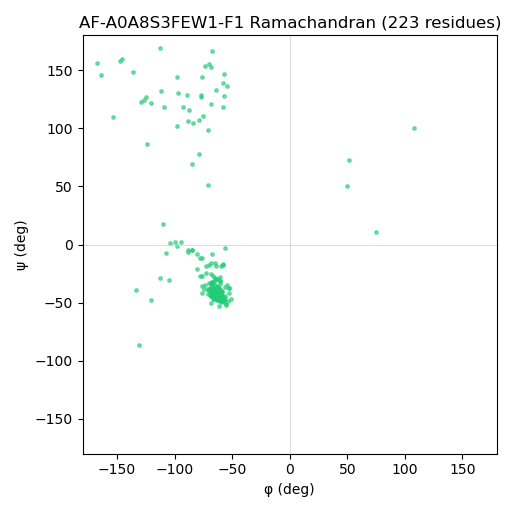15 ? -0.631 1.211 -3.586 1.00 95.44 115 SER A C 1
ATOM 927 O O . SER A 1 115 ? -0.915 1.675 -2.480 1.00 95.44 115 SER A O 1
ATOM 929 N N . SER A 1 116 ? 0.170 1.851 -4.445 1.00 98.06 116 SER A N 1
ATOM 930 C CA . SER A 1 116 ? 0.812 3.138 -4.161 1.00 98.06 116 SER A CA 1
ATOM 931 C C . SER A 1 116 ? -0.204 4.211 -3.760 1.00 98.06 116 SER A C 1
ATOM 933 O O . SER A 1 116 ? -0.092 4.810 -2.689 1.00 98.06 116 SER A O 1
ATOM 935 N N . GLY A 1 117 ? -1.253 4.401 -4.566 1.00 98.50 117 GLY A N 1
ATOM 936 C CA . GLY A 1 117 ? -2.302 5.383 -4.291 1.00 98.50 117 GLY A CA 1
ATOM 937 C C . GLY A 1 117 ? -3.016 5.143 -2.959 1.00 98.50 117 GLY A C 1
ATOM 938 O O . GLY A 1 117 ? -3.268 6.094 -2.220 1.00 98.50 117 GLY A O 1
ATOM 939 N N . VAL A 1 118 ? -3.287 3.881 -2.614 1.00 98.12 118 VAL A N 1
ATOM 940 C CA . VAL A 1 118 ? -3.913 3.514 -1.335 1.00 98.12 118 VAL A CA 1
ATOM 941 C C . VAL A 1 118 ? -3.008 3.854 -0.151 1.00 98.12 118 VAL A C 1
ATOM 943 O O . VAL A 1 118 ? -3.494 4.438 0.815 1.00 98.12 118 VAL A O 1
ATOM 946 N N . PHE A 1 119 ? -1.707 3.555 -0.213 1.00 97.31 119 PHE A N 1
ATOM 947 C CA . PHE A 1 119 ? -0.777 3.899 0.872 1.00 97.31 119 PHE A CA 1
ATOM 948 C C . PHE A 1 119 ? -0.558 5.411 1.008 1.00 97.31 119 PHE A C 1
ATOM 950 O O . PHE A 1 119 ? -0.495 5.919 2.130 1.00 97.31 119 PHE A O 1
ATOM 957 N N . SER A 1 120 ? -0.509 6.140 -0.111 1.00 98.38 120 SER A N 1
ATOM 958 C CA . SER A 1 120 ? -0.464 7.606 -0.109 1.00 98.38 120 SER A CA 1
ATOM 959 C C . SER A 1 120 ? -1.701 8.204 0.570 1.00 98.38 120 SER A C 1
ATOM 961 O O . SER A 1 120 ? -1.578 9.005 1.497 1.00 98.38 120 SER A O 1
ATOM 963 N N . PHE A 1 121 ? -2.895 7.737 0.190 1.00 98.44 121 PHE A N 1
ATOM 964 C CA . PHE A 1 121 ? -4.151 8.151 0.815 1.00 98.44 121 PHE A CA 1
ATOM 965 C C . PHE A 1 121 ? -4.207 7.783 2.302 1.00 98.44 121 PHE A C 1
ATOM 967 O O . PHE A 1 121 ? -4.596 8.605 3.129 1.00 98.44 121 PHE A O 1
ATOM 974 N N . LEU A 1 122 ? -3.792 6.566 2.664 1.00 97.81 122 LEU A N 1
ATOM 975 C CA . LEU A 1 122 ? -3.781 6.091 4.046 1.00 97.81 122 LEU A CA 1
ATOM 976 C C . LEU A 1 122 ? -2.908 6.975 4.945 1.00 97.81 122 LEU A C 1
ATOM 978 O O . LEU A 1 122 ? -3.312 7.290 6.061 1.00 97.81 122 LEU A O 1
ATOM 982 N N . LYS A 1 123 ? -1.746 7.418 4.458 1.00 96.69 123 LYS A N 1
ATOM 983 C CA . LYS A 1 123 ? -0.869 8.350 5.181 1.00 96.69 123 LYS A CA 1
ATOM 984 C C . LYS A 1 123 ? -1.607 9.645 5.540 1.00 96.69 123 LYS A C 1
ATOM 986 O O . LYS A 1 123 ? -1.568 10.079 6.691 1.00 96.69 123 LYS A O 1
ATOM 991 N N . ASP A 1 124 ? -2.305 10.244 4.579 1.00 97.62 124 ASP A N 1
ATOM 992 C CA . ASP A 1 124 ? -3.070 11.474 4.813 1.00 97.62 124 ASP A CA 1
ATOM 993 C C . ASP A 1 124 ? -4.288 11.214 5.717 1.00 97.62 124 ASP A C 1
ATOM 995 O O . ASP A 1 124 ? -4.585 12.008 6.611 1.00 97.62 124 ASP A O 1
ATOM 999 N N . TYR A 1 125 ? -4.944 10.063 5.556 1.00 97.06 125 TYR A N 1
ATOM 1000 C CA . TYR A 1 125 ? -6.077 9.633 6.375 1.00 97.06 125 TYR A CA 1
ATOM 1001 C C . TYR A 1 125 ? -5.708 9.450 7.855 1.00 97.06 125 TYR A C 1
ATOM 1003 O O . TYR A 1 125 ? -6.436 9.924 8.732 1.00 97.06 125 TYR A O 1
ATOM 1011 N N . VAL A 1 126 ? -4.578 8.797 8.149 1.00 95.94 126 VAL A N 1
ATOM 1012 C CA . VAL A 1 126 ? -4.065 8.597 9.518 1.00 95.94 126 VAL A CA 1
ATOM 1013 C C . VAL A 1 126 ? -3.788 9.938 10.192 1.00 95.94 126 VAL A C 1
ATOM 1015 O O . VAL A 1 126 ? -4.207 10.142 11.334 1.00 95.94 126 VAL A O 1
ATOM 1018 N N . ASN A 1 127 ? -3.156 10.867 9.468 1.00 93.75 127 ASN A N 1
ATOM 1019 C CA . ASN A 1 127 ? -2.874 12.215 9.961 1.00 93.75 127 ASN A CA 1
ATOM 1020 C C . ASN A 1 127 ? -4.161 13.004 10.237 1.00 93.75 127 ASN A C 1
ATOM 1022 O O . ASN A 1 127 ? -4.298 13.598 11.303 1.00 93.75 127 ASN A O 1
ATOM 1026 N N . ALA A 1 128 ? -5.123 12.981 9.311 1.00 96.00 128 ALA A N 1
ATOM 1027 C CA . ALA A 1 128 ? -6.381 13.716 9.447 1.00 96.00 128 ALA A CA 1
ATOM 1028 C C . ALA A 1 128 ? -7.257 13.218 10.612 1.00 96.00 128 ALA A C 1
ATOM 1030 O O . ALA A 1 128 ? -8.016 13.995 11.186 1.00 96.00 128 ALA A O 1
ATOM 1031 N N . ASN A 1 129 ? -7.153 11.933 10.968 1.00 94.00 129 ASN A N 1
ATOM 1032 C CA . ASN A 1 129 ? -7.947 11.312 12.033 1.00 94.00 129 ASN A CA 1
ATOM 1033 C C . ASN A 1 129 ? -7.194 11.170 13.369 1.00 94.00 129 ASN A C 1
ATOM 1035 O O . ASN A 1 129 ? -7.756 10.617 14.318 1.00 94.00 129 ASN A O 1
ATOM 1039 N N . SER A 1 130 ? -5.946 11.645 13.466 1.00 92.81 130 SER A N 1
ATOM 1040 C CA . SER A 1 130 ? -5.128 11.604 14.692 1.00 92.81 130 SER A CA 1
ATOM 1041 C C . SER A 1 130 ? -5.094 10.214 15.351 1.00 92.81 130 SER A C 1
ATOM 1043 O O . SER A 1 130 ? -5.381 10.047 16.542 1.00 92.81 130 SER A O 1
ATOM 1045 N N . LEU A 1 131 ? -4.795 9.180 14.560 1.00 91.25 131 LEU A N 1
ATOM 1046 C CA . LEU A 1 131 ? -4.860 7.776 14.983 1.00 91.25 131 LEU A CA 1
ATOM 1047 C C . LEU A 1 131 ? -3.573 7.305 15.685 1.00 91.25 131 LEU A C 1
ATOM 1049 O O . LEU A 1 131 ? -2.853 6.454 15.175 1.00 91.25 131 LEU A O 1
ATOM 1053 N N . SER A 1 132 ? -3.315 7.817 16.891 1.00 86.44 132 SER A N 1
ATOM 1054 C CA . SER A 1 132 ? -2.138 7.467 17.712 1.00 86.44 132 SER A CA 1
ATOM 1055 C C . SER A 1 132 ? -2.075 6.008 18.185 1.00 86.44 132 SER A C 1
ATOM 1057 O O . SER A 1 132 ? -1.031 5.563 18.648 1.00 86.44 132 SER A O 1
ATOM 1059 N N . ASP A 1 133 ? -3.192 5.281 18.116 1.00 87.75 133 ASP A N 1
ATOM 1060 C CA . ASP A 1 133 ? -3.319 3.902 18.613 1.00 87.75 133 ASP A CA 1
ATOM 1061 C C . ASP A 1 133 ? -2.850 2.855 17.580 1.00 87.75 133 ASP A C 1
ATOM 1063 O O . ASP A 1 133 ? -2.861 1.650 17.850 1.00 87.75 133 ASP A O 1
ATOM 1067 N N . LEU A 1 134 ? -2.495 3.299 16.367 1.00 89.19 134 LEU A N 1
ATOM 1068 C CA . LEU A 1 134 ? -1.940 2.449 15.316 1.00 89.19 134 LEU A CA 1
ATOM 1069 C C . LEU A 1 134 ? -0.493 2.060 15.627 1.00 89.19 134 LEU A C 1
ATOM 1071 O O . LEU A 1 134 ? 0.239 2.761 16.324 1.00 89.19 134 LEU A O 1
ATOM 1075 N N . SER A 1 135 ? -0.080 0.913 15.097 1.00 86.69 135 SER A N 1
ATOM 1076 C CA . SER A 1 135 ? 1.306 0.466 15.174 1.00 86.69 135 SER A CA 1
ATOM 1077 C C . SER A 1 135 ? 2.233 1.357 14.344 1.00 86.69 135 SER A C 1
ATOM 1079 O O . SER A 1 135 ? 1.819 2.140 13.491 1.00 86.69 135 SER A O 1
ATOM 1081 N N . VAL A 1 136 ? 3.534 1.195 14.591 1.00 87.06 136 VAL A N 1
ATOM 1082 C CA . VAL A 1 136 ? 4.617 1.927 13.915 1.00 87.06 136 VAL A CA 1
ATOM 1083 C C . VAL A 1 136 ? 4.620 1.750 12.385 1.00 87.06 136 VAL A C 1
ATOM 1085 O O . VAL A 1 136 ? 5.219 2.543 11.671 1.00 87.06 136 VAL A O 1
ATOM 1088 N N . ASP A 1 137 ? 3.943 0.731 11.864 1.00 82.62 137 ASP A N 1
ATOM 1089 C CA . ASP A 1 137 ? 3.737 0.482 10.435 1.00 82.62 137 ASP A CA 1
ATOM 1090 C C . ASP A 1 137 ? 2.789 1.484 9.753 1.00 82.62 137 ASP A C 1
ATOM 1092 O O . ASP A 1 137 ? 2.845 1.632 8.532 1.00 82.62 137 ASP A O 1
ATOM 1096 N N . PHE A 1 138 ? 1.990 2.228 10.524 1.00 91.31 138 PHE A N 1
ATOM 1097 C CA . PHE A 1 138 ? 1.168 3.345 10.041 1.00 91.31 138 PHE A CA 1
ATOM 1098 C C . PHE A 1 138 ? 1.850 4.710 10.179 1.00 91.31 138 PHE A C 1
ATOM 1100 O O . PHE A 1 138 ? 1.249 5.730 9.840 1.00 91.31 138 PHE A O 1
ATOM 1107 N N . GLU A 1 139 ? 3.095 4.760 10.660 1.00 92.00 139 GLU A N 1
ATOM 1108 C CA . GLU A 1 139 ? 3.841 6.015 10.725 1.00 92.00 139 GLU A CA 1
ATOM 1109 C C . GLU A 1 139 ? 3.964 6.637 9.325 1.00 92.00 139 GLU A C 1
ATOM 1111 O O . GLU A 1 139 ? 4.255 5.918 8.359 1.00 92.00 139 GLU A O 1
ATOM 1116 N N . PRO A 1 140 ? 3.813 7.968 9.178 1.00 93.19 140 PRO A N 1
ATOM 1117 C CA . PRO A 1 140 ? 3.758 8.600 7.863 1.00 93.19 140 PRO A CA 1
ATOM 1118 C C . PRO A 1 140 ? 4.954 8.284 6.961 1.00 93.19 140 PRO A C 1
ATOM 1120 O O . PRO A 1 140 ? 4.795 8.126 5.752 1.00 93.19 140 PRO A O 1
ATOM 1123 N N . ALA A 1 141 ? 6.148 8.147 7.543 1.00 91.94 141 ALA A N 1
ATOM 1124 C CA . ALA A 1 141 ? 7.355 7.788 6.806 1.00 91.94 141 ALA A CA 1
ATOM 1125 C C . ALA A 1 141 ? 7.350 6.333 6.302 1.00 91.94 141 ALA A C 1
ATOM 1127 O O . ALA A 1 141 ? 7.875 6.064 5.223 1.00 91.94 141 ALA A O 1
ATOM 1128 N N . VAL A 1 142 ? 6.741 5.400 7.042 1.00 90.19 142 VAL A N 1
ATOM 1129 C CA . VAL A 1 142 ? 6.590 4.003 6.606 1.00 90.19 142 VAL A CA 1
ATOM 1130 C C . VAL A 1 142 ? 5.620 3.935 5.435 1.00 90.19 142 VAL A C 1
ATOM 1132 O O . VAL A 1 142 ? 5.959 3.387 4.389 1.00 90.19 142 VAL A O 1
ATOM 1135 N N . LEU A 1 143 ? 4.450 4.558 5.574 1.00 93.88 143 LEU A N 1
ATOM 1136 C CA . LEU A 1 143 ? 3.430 4.572 4.525 1.00 93.88 143 LEU A CA 1
ATOM 1137 C C . LEU A 1 143 ? 3.924 5.283 3.257 1.00 93.88 143 LEU A C 1
ATOM 1139 O O . LEU A 1 143 ? 3.712 4.783 2.153 1.00 93.88 143 LEU A O 1
ATOM 1143 N N . ALA A 1 144 ? 4.653 6.395 3.402 1.00 95.56 144 ALA A N 1
ATOM 1144 C CA . ALA A 1 144 ? 5.306 7.069 2.280 1.00 95.56 144 ALA A CA 1
ATOM 1145 C C . ALA A 1 144 ? 6.355 6.175 1.606 1.00 95.56 144 ALA A C 1
ATOM 1147 O O . ALA A 1 144 ? 6.386 6.086 0.380 1.00 95.56 144 ALA A O 1
ATOM 1148 N N . CYS A 1 145 ? 7.181 5.474 2.390 1.00 91.94 145 CYS A N 1
ATOM 1149 C CA . CYS A 1 145 ? 8.167 4.542 1.854 1.00 91.94 145 CYS A CA 1
ATOM 1150 C C . CYS A 1 145 ? 7.509 3.446 1.009 1.00 91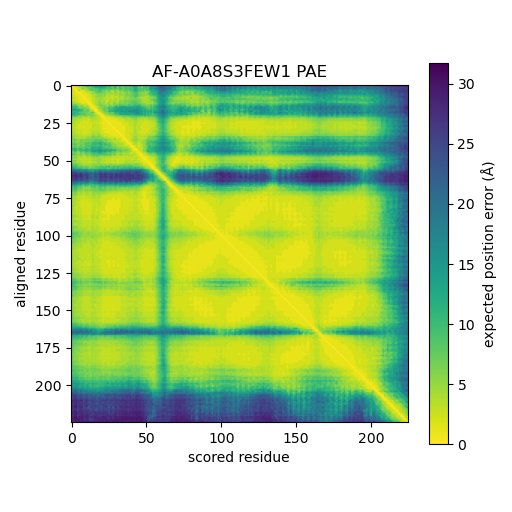.94 145 CYS A C 1
ATOM 1152 O O . CYS A 1 145 ? 7.957 3.190 -0.107 1.00 91.94 145 CYS A O 1
ATOM 1154 N N . ILE A 1 146 ? 6.446 2.816 1.520 1.00 90.19 146 ILE A N 1
ATOM 1155 C CA . ILE A 1 146 ? 5.721 1.761 0.798 1.00 90.19 146 ILE A CA 1
ATOM 1156 C C . ILE A 1 146 ? 5.070 2.342 -0.462 1.00 90.19 146 ILE A C 1
ATOM 1158 O O . ILE A 1 146 ? 5.209 1.772 -1.540 1.00 90.19 146 ILE A O 1
ATOM 1162 N N . SER A 1 147 ? 4.421 3.505 -0.355 1.00 96.81 147 SER A N 1
ATOM 1163 C CA . SER A 1 147 ? 3.790 4.190 -1.489 1.00 96.81 147 SER A CA 1
ATOM 1164 C C . SER A 1 147 ? 4.774 4.440 -2.633 1.00 96.81 147 SER A C 1
ATOM 1166 O O . SER A 1 147 ? 4.490 4.089 -3.780 1.00 96.81 147 SER A O 1
ATOM 1168 N N . TRP A 1 148 ? 5.933 5.031 -2.336 1.00 95.62 148 TRP A N 1
ATOM 1169 C CA . TRP A 1 148 ? 6.963 5.315 -3.337 1.00 95.62 148 TRP A CA 1
ATOM 1170 C C . TRP A 1 148 ? 7.587 4.048 -3.910 1.00 95.62 148 TRP A C 1
ATOM 1172 O O . TRP A 1 148 ? 7.831 3.978 -5.112 1.00 95.62 148 TRP A O 1
ATOM 1182 N N . PHE A 1 149 ? 7.787 3.026 -3.078 1.00 89.56 149 PHE A N 1
ATOM 1183 C CA . PHE A 1 149 ? 8.307 1.742 -3.528 1.00 89.56 149 PHE A CA 1
ATOM 1184 C C . PHE A 1 149 ? 7.378 1.069 -4.545 1.00 89.56 149 PHE A C 1
ATOM 1186 O O . PHE A 1 149 ? 7.836 0.658 -5.608 1.00 89.56 149 PHE A O 1
ATOM 1193 N N . MET A 1 150 ? 6.071 1.020 -4.269 1.00 93.06 150 MET A N 1
ATOM 1194 C CA . MET A 1 150 ? 5.091 0.452 -5.203 1.00 93.06 150 MET A CA 1
ATOM 1195 C C . MET A 1 150 ? 5.028 1.249 -6.512 1.00 93.06 150 MET A C 1
ATOM 1197 O O . MET A 1 150 ? 4.922 0.663 -7.587 1.00 93.06 150 MET A O 1
ATOM 1201 N N . LEU A 1 151 ? 5.150 2.580 -6.451 1.00 96.94 151 LEU A N 1
ATOM 1202 C CA . LEU A 1 151 ? 5.198 3.406 -7.660 1.00 96.94 151 LEU A CA 1
ATOM 1203 C C . LEU A 1 151 ? 6.466 3.147 -8.488 1.00 96.94 151 LEU A C 1
ATOM 1205 O O . LEU A 1 151 ? 6.383 3.061 -9.712 1.00 96.94 151 LEU A O 1
ATOM 1209 N N . GLY A 1 152 ? 7.609 2.958 -7.822 1.00 92.38 152 GLY A N 1
ATOM 1210 C CA . GLY A 1 152 ? 8.865 2.552 -8.453 1.00 92.38 152 GLY A CA 1
ATOM 1211 C C . GLY A 1 152 ? 8.729 1.230 -9.208 1.00 92.38 152 GLY A C 1
ATOM 1212 O O . GLY A 1 152 ? 9.087 1.170 -10.382 1.00 92.38 152 GLY A O 1
ATOM 1213 N N . GLN A 1 153 ? 8.107 0.215 -8.595 1.00 90.25 153 GLN A N 1
ATOM 1214 C CA . GLN A 1 153 ? 7.861 -1.069 -9.266 1.00 90.25 153 GLN A CA 1
ATOM 1215 C C . GLN A 1 153 ? 6.956 -0.920 -10.492 1.00 90.25 153 GLN A C 1
ATOM 1217 O O . GLN A 1 153 ? 7.219 -1.503 -11.543 1.00 90.25 153 GLN A O 1
ATOM 1222 N N . ALA A 1 154 ? 5.906 -0.096 -10.404 1.00 95.00 154 ALA A N 1
ATOM 1223 C CA . ALA A 1 154 ? 5.062 0.187 -11.562 1.00 95.00 154 ALA A CA 1
ATOM 1224 C C . ALA A 1 154 ? 5.861 0.833 -12.707 1.00 95.00 154 ALA A C 1
ATOM 1226 O O . ALA A 1 154 ? 5.691 0.448 -13.866 1.00 95.00 154 ALA A O 1
ATOM 1227 N N . ALA A 1 155 ? 6.734 1.793 -12.387 1.00 93.31 155 ALA A N 1
ATOM 1228 C CA . ALA A 1 155 ? 7.586 2.465 -13.361 1.00 93.31 155 ALA A CA 1
ATOM 1229 C C . ALA A 1 155 ? 8.609 1.506 -13.993 1.00 93.31 155 ALA A C 1
ATOM 1231 O O . ALA A 1 155 ? 8.794 1.550 -15.207 1.00 93.31 155 ALA A O 1
ATOM 1232 N N . GLU A 1 156 ? 9.202 0.585 -13.230 1.00 90.00 156 GLU A N 1
ATOM 1233 C CA . GLU A 1 156 ? 10.100 -0.448 -13.769 1.00 90.00 156 GLU A CA 1
ATOM 1234 C C . GLU A 1 156 ? 9.411 -1.355 -14.788 1.00 90.00 156 GLU A C 1
ATOM 1236 O O . GLU A 1 156 ? 9.977 -1.630 -15.845 1.00 90.00 156 GLU A O 1
ATOM 1241 N N . LEU A 1 157 ? 8.171 -1.774 -14.531 1.00 90.62 157 LEU A N 1
ATOM 1242 C CA . LEU A 1 157 ? 7.418 -2.575 -15.501 1.00 90.62 157 LEU A CA 1
ATOM 1243 C C . LEU A 1 157 ? 7.149 -1.799 -16.799 1.00 90.62 157 LEU A C 1
ATOM 1245 O O . LEU A 1 157 ? 7.262 -2.352 -17.894 1.00 90.62 157 LEU A O 1
ATOM 1249 N N . ILE A 1 158 ? 6.844 -0.501 -16.698 1.00 91.81 158 ILE A N 1
ATOM 1250 C CA . ILE A 1 158 ? 6.683 0.370 -17.874 1.00 91.81 158 ILE A CA 1
ATOM 1251 C C . ILE A 1 158 ? 8.026 0.548 -18.596 1.00 91.81 158 ILE A C 1
ATOM 1253 O O . ILE A 1 158 ? 8.063 0.568 -19.829 1.00 91.81 158 ILE A O 1
ATOM 1257 N N . TYR A 1 159 ? 9.135 0.647 -17.860 1.00 89.75 159 TYR A N 1
ATOM 1258 C CA . TYR A 1 159 ? 10.477 0.730 -18.429 1.00 89.75 159 TYR A CA 1
ATOM 1259 C C . TYR A 1 159 ? 10.804 -0.531 -19.236 1.00 89.75 159 TYR A C 1
ATOM 1261 O O . TYR A 1 159 ? 11.092 -0.424 -20.426 1.00 89.75 159 TYR A O 1
ATOM 1269 N N . ILE A 1 160 ? 10.646 -1.719 -18.638 1.00 85.88 160 ILE A N 1
ATOM 1270 C CA . ILE A 1 160 ? 10.856 -3.013 -19.308 1.00 85.88 160 ILE A CA 1
ATOM 1271 C C . ILE A 1 160 ? 10.046 -3.077 -20.605 1.00 85.88 160 ILE A C 1
ATOM 1273 O O . ILE A 1 160 ? 10.561 -3.500 -21.640 1.00 85.88 160 ILE A O 1
ATOM 1277 N N . LYS A 1 161 ? 8.797 -2.596 -20.577 1.00 85.25 161 LYS A N 1
ATOM 1278 C CA . LYS A 1 161 ? 7.960 -2.558 -21.775 1.00 85.25 161 LYS A CA 1
ATOM 1279 C C . LYS A 1 161 ? 8.458 -1.555 -22.814 1.00 85.25 161 LYS A C 1
ATOM 1281 O O . LYS A 1 161 ? 8.464 -1.874 -23.995 1.00 85.25 161 LYS A O 1
ATOM 1286 N N . SER A 1 162 ? 8.843 -0.347 -22.411 1.00 82.38 162 SER A N 1
ATOM 1287 C CA . SER A 1 162 ? 9.217 0.748 -23.325 1.00 82.38 162 SER A CA 1
ATOM 1288 C C . SER A 1 162 ? 10.606 0.598 -23.950 1.00 82.38 162 SER A C 1
ATOM 1290 O O . SER A 1 162 ? 10.794 1.040 -25.086 1.00 82.38 162 SER A O 1
ATOM 1292 N N . ALA A 1 163 ? 11.527 -0.097 -23.277 1.00 75.81 163 ALA A N 1
ATOM 1293 C CA . ALA A 1 163 ? 12.882 -0.378 -23.756 1.00 75.81 163 ALA A CA 1
ATOM 1294 C C . ALA A 1 163 ? 12.921 -1.174 -25.075 1.00 75.81 163 ALA A C 1
ATOM 1296 O O . ALA A 1 163 ? 13.927 -1.173 -25.768 1.00 75.81 163 ALA A O 1
ATOM 1297 N N . SER A 1 164 ? 11.824 -1.840 -25.454 1.00 72.56 164 SER A N 1
ATOM 1298 C CA . SER A 1 164 ? 11.725 -2.557 -26.735 1.00 72.56 164 SER A CA 1
ATOM 1299 C C . SER A 1 164 ? 11.233 -1.693 -27.905 1.00 72.56 164 SER A C 1
ATOM 1301 O O . SER A 1 164 ? 11.150 -2.198 -29.023 1.00 72.56 164 SER A O 1
ATOM 1303 N N . PHE A 1 165 ? 10.848 -0.428 -27.675 1.00 72.69 165 PHE A N 1
ATOM 1304 C CA . PHE A 1 165 ? 10.141 0.370 -28.689 1.00 72.69 165 PHE A CA 1
ATOM 1305 C C . PHE A 1 165 ? 10.660 1.797 -28.884 1.00 72.69 165 PHE A C 1
ATOM 1307 O O . PHE A 1 165 ? 10.611 2.282 -30.014 1.00 72.69 165 PHE A O 1
ATOM 1314 N N . LYS A 1 166 ? 11.052 2.510 -27.815 1.00 78.31 166 LYS A N 1
ATOM 1315 C CA . LYS A 1 166 ? 11.427 3.936 -27.885 1.00 78.31 166 LYS A CA 1
ATOM 1316 C C . LYS A 1 166 ? 12.399 4.337 -26.774 1.00 78.31 166 LYS A C 1
ATOM 1318 O O . LYS A 1 166 ? 11.969 4.518 -25.633 1.00 78.31 166 LYS A O 1
ATOM 1323 N N . ASP A 1 167 ? 13.645 4.608 -27.140 1.00 80.69 167 ASP A N 1
ATOM 1324 C CA . ASP A 1 167 ? 14.722 4.934 -26.194 1.00 80.69 167 ASP A CA 1
ATOM 1325 C C . ASP A 1 167 ? 14.440 6.204 -25.376 1.00 80.69 167 ASP A C 1
ATOM 1327 O O . ASP A 1 167 ? 14.618 6.208 -24.163 1.00 80.69 167 ASP A O 1
ATOM 1331 N N . GLU A 1 168 ? 13.879 7.256 -25.987 1.00 83.19 168 GLU A N 1
ATOM 1332 C CA . GLU A 1 168 ? 13.531 8.495 -25.268 1.00 83.19 168 GLU A CA 1
ATOM 1333 C C . GLU A 1 168 ? 12.457 8.268 -24.186 1.00 83.19 168 GLU A C 1
ATOM 1335 O O . GLU A 1 168 ? 12.514 8.832 -23.091 1.00 83.19 168 GLU A O 1
ATOM 1340 N N . VAL A 1 169 ? 11.453 7.435 -24.483 1.00 84.06 169 VAL A N 1
ATOM 1341 C CA . VAL A 1 169 ? 10.395 7.102 -23.516 1.00 84.06 169 VAL A CA 1
ATOM 1342 C C . VAL A 1 169 ? 10.969 6.221 -22.415 1.00 84.06 169 VAL A C 1
ATOM 1344 O O . VAL A 1 169 ? 10.697 6.471 -21.242 1.00 84.06 169 VAL A O 1
ATOM 1347 N N . ALA A 1 170 ? 11.792 5.238 -22.781 1.00 85.75 170 ALA A N 1
ATOM 1348 C CA . ALA A 1 170 ? 12.460 4.362 -21.831 1.00 85.75 170 ALA A CA 1
ATOM 1349 C C . ALA A 1 170 ? 13.346 5.159 -20.862 1.00 85.75 170 ALA A C 1
ATOM 1351 O O . ALA A 1 170 ? 13.228 4.976 -19.652 1.00 85.75 170 ALA A O 1
ATOM 1352 N N . ALA A 1 171 ? 14.133 6.119 -21.356 1.00 85.56 171 ALA A N 1
ATOM 1353 C CA . ALA A 1 171 ? 14.975 6.983 -20.529 1.00 85.56 171 ALA A CA 1
ATOM 1354 C C . ALA A 1 171 ? 14.157 7.814 -19.524 1.00 85.56 171 ALA A C 1
ATOM 1356 O O . ALA A 1 171 ? 14.478 7.847 -18.335 1.00 85.56 171 ALA A O 1
ATOM 1357 N N . LYS A 1 172 ? 13.049 8.432 -19.961 1.00 88.56 172 LYS A N 1
ATOM 1358 C CA . LYS A 1 172 ? 12.163 9.207 -19.068 1.00 88.56 172 LYS A CA 1
ATOM 1359 C C . LYS A 1 172 ? 11.516 8.336 -17.992 1.00 88.56 172 LYS A C 1
ATOM 1361 O O . LYS A 1 172 ? 11.414 8.755 -16.840 1.00 88.56 172 LY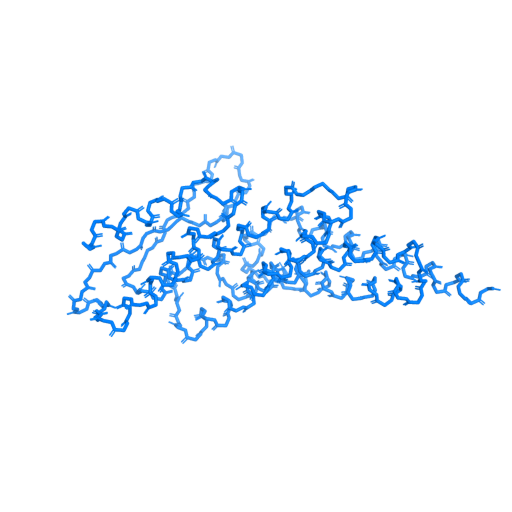S A O 1
ATOM 1366 N N . VAL A 1 173 ? 11.070 7.134 -18.354 1.00 89.00 173 VAL A N 1
ATOM 1367 C CA . VAL A 1 173 ? 10.450 6.201 -17.401 1.00 89.00 173 VAL A CA 1
ATOM 1368 C C . VAL A 1 173 ? 11.486 5.662 -16.416 1.00 89.00 173 VAL A C 1
ATOM 1370 O O . VAL A 1 173 ? 11.197 5.579 -15.225 1.00 89.00 173 VAL A O 1
ATOM 1373 N N . ALA A 1 174 ? 12.699 5.363 -16.879 1.00 86.31 174 ALA A N 1
ATOM 1374 C CA . ALA A 1 174 ? 13.805 4.960 -16.021 1.00 86.31 174 ALA A CA 1
ATOM 1375 C C . ALA A 1 174 ? 14.169 6.071 -15.020 1.00 86.31 174 ALA A C 1
ATOM 1377 O O . ALA A 1 174 ? 14.237 5.816 -13.820 1.00 86.31 174 ALA A O 1
ATOM 1378 N N . ALA A 1 175 ? 14.292 7.324 -15.469 1.00 87.50 175 ALA A N 1
ATOM 1379 C CA . ALA A 1 175 ? 14.512 8.458 -14.570 1.00 87.50 175 ALA A CA 1
ATOM 1380 C C . ALA A 1 175 ? 13.408 8.565 -13.498 1.00 87.50 175 ALA A C 1
ATOM 1382 O O . ALA A 1 175 ? 13.705 8.688 -12.310 1.00 87.50 175 ALA A O 1
ATOM 1383 N N . HIS A 1 176 ? 12.138 8.414 -13.892 1.00 91.56 176 HIS A N 1
ATOM 1384 C CA . HIS A 1 176 ? 11.020 8.415 -12.947 1.00 91.56 176 HIS A CA 1
ATOM 1385 C C . HIS A 1 176 ? 11.078 7.254 -11.938 1.00 91.56 176 HIS A C 1
ATOM 1387 O O . HIS A 1 176 ? 10.824 7.463 -10.749 1.00 91.56 176 HIS A O 1
ATOM 1393 N N . ALA A 1 177 ? 11.438 6.043 -12.377 1.00 89.44 177 ALA A N 1
ATOM 1394 C CA . ALA A 1 177 ? 11.615 4.896 -11.487 1.00 89.44 177 ALA A CA 1
ATOM 1395 C C . ALA A 1 177 ? 12.730 5.154 -10.457 1.00 89.44 177 ALA A C 1
ATOM 1397 O O . ALA A 1 177 ? 12.538 4.913 -9.262 1.00 89.44 177 ALA A O 1
ATOM 1398 N N . ALA A 1 178 ? 13.864 5.715 -10.893 1.00 86.94 178 ALA A N 1
ATOM 1399 C CA . ALA A 1 178 ? 14.973 6.074 -10.011 1.00 86.94 178 ALA A CA 1
ATOM 1400 C C . ALA A 1 178 ? 14.570 7.119 -8.957 1.00 86.94 178 ALA A C 1
ATOM 1402 O O . ALA A 1 178 ? 14.924 6.973 -7.782 1.00 86.94 178 ALA A O 1
ATOM 1403 N N . ASP A 1 179 ? 13.798 8.138 -9.346 1.00 90.88 179 ASP A N 1
ATOM 1404 C CA . ASP A 1 179 ? 13.268 9.139 -8.415 1.00 90.88 179 ASP A CA 1
ATOM 1405 C C . ASP A 1 179 ? 12.321 8.510 -7.386 1.00 90.88 179 ASP A C 1
ATOM 1407 O O . ASP A 1 179 ? 12.465 8.755 -6.188 1.00 90.88 179 ASP A O 1
ATOM 1411 N N . CYS A 1 180 ? 11.419 7.620 -7.811 1.00 92.12 180 CYS A N 1
ATOM 1412 C CA . CYS A 1 180 ? 10.531 6.906 -6.890 1.00 92.12 180 CYS A CA 1
ATOM 1413 C C . CYS A 1 180 ? 11.322 6.094 -5.852 1.00 92.12 180 CYS A C 1
ATOM 1415 O O . CYS A 1 180 ? 11.060 6.191 -4.651 1.00 92.12 180 CYS A O 1
ATOM 1417 N N . TYR A 1 181 ? 12.339 5.337 -6.276 1.00 88.50 181 TYR A N 1
ATOM 1418 C CA . TYR A 1 181 ? 13.175 4.572 -5.344 1.00 88.50 181 TYR A CA 1
ATOM 1419 C C . TYR A 1 181 ? 14.026 5.453 -4.433 1.00 88.50 181 TYR A C 1
ATOM 1421 O O . TYR A 1 181 ? 14.254 5.103 -3.273 1.00 88.50 181 TYR A O 1
ATOM 1429 N N . LYS A 1 182 ? 14.463 6.621 -4.907 1.00 88.75 182 LYS A N 1
ATOM 1430 C CA . LYS A 1 182 ? 15.151 7.617 -4.079 1.00 88.75 182 LYS A CA 1
ATOM 1431 C C . LYS A 1 182 ? 14.236 8.164 -2.980 1.00 88.75 182 LYS A C 1
ATOM 1433 O O . LYS A 1 182 ? 14.687 8.287 -1.837 1.00 88.75 182 LYS A O 1
ATOM 1438 N N . GLU A 1 183 ? 12.978 8.465 -3.286 1.00 93.31 183 GLU A N 1
ATOM 1439 C CA . GLU A 1 183 ? 11.996 8.923 -2.294 1.00 93.31 183 GLU A CA 1
ATOM 1440 C C . GLU A 1 183 ? 11.633 7.817 -1.291 1.00 93.31 183 GLU A C 1
ATOM 1442 O O . GLU A 1 183 ? 11.578 8.062 -0.078 1.00 93.31 183 GLU A O 1
ATOM 1447 N N . ALA A 1 184 ? 11.488 6.572 -1.762 1.00 89.00 184 ALA A N 1
ATOM 1448 C CA . ALA A 1 184 ? 11.309 5.404 -0.898 1.00 89.00 184 ALA A CA 1
ATOM 1449 C C . ALA A 1 184 ? 12.503 5.233 0.056 1.00 89.00 184 ALA A C 1
ATOM 1451 O O . ALA A 1 184 ? 12.330 5.157 1.275 1.00 89.00 184 ALA A O 1
ATOM 1452 N N . TYR A 1 185 ? 13.730 5.275 -0.474 1.00 88.25 185 TYR A N 1
ATOM 1453 C CA . TYR A 1 185 ? 14.949 5.197 0.326 1.00 88.25 185 TYR A CA 1
ATOM 1454 C C . TYR A 1 185 ? 15.016 6.316 1.367 1.00 88.25 185 TYR A C 1
ATOM 1456 O O . TYR A 1 185 ? 15.256 6.041 2.541 1.00 88.25 185 TYR A O 1
ATOM 1464 N N . THR A 1 186 ? 14.743 7.560 0.975 1.00 91.00 186 THR A N 1
ATOM 1465 C CA . THR A 1 186 ? 14.752 8.718 1.882 1.00 91.00 186 THR A CA 1
ATOM 1466 C C . THR A 1 186 ? 13.752 8.541 3.025 1.00 91.00 186 THR A C 1
ATOM 1468 O O . THR A 1 186 ? 14.118 8.706 4.190 1.00 91.00 186 THR A O 1
ATOM 1471 N N . SER A 1 187 ? 12.530 8.102 2.717 1.00 91.06 187 SER A N 1
ATOM 1472 C CA . SER A 1 187 ? 11.484 7.812 3.709 1.00 91.06 187 SER A CA 1
ATOM 1473 C C . SER A 1 187 ? 11.891 6.678 4.665 1.00 91.06 187 SER A C 1
ATOM 1475 O O . SER A 1 187 ? 11.654 6.747 5.876 1.00 91.06 187 SER A O 1
ATOM 1477 N N . SER A 1 188 ? 12.595 5.667 4.145 1.00 86.56 188 SER A N 1
ATOM 1478 C CA . SER A 1 188 ? 13.067 4.509 4.913 1.00 86.56 188 SER A CA 1
ATOM 1479 C C . SER A 1 188 ? 14.157 4.825 5.950 1.00 86.56 188 SER A C 1
ATOM 1481 O O . SER A 1 188 ? 14.412 4.020 6.847 1.00 86.56 188 SER A O 1
ATOM 1483 N N . ARG A 1 189 ? 14.807 5.996 5.854 1.00 89.69 189 ARG A N 1
ATOM 1484 C CA . ARG A 1 189 ? 15.897 6.412 6.758 1.00 89.69 189 ARG A CA 1
ATOM 1485 C C . ARG A 1 189 ? 15.419 6.971 8.093 1.00 89.69 189 ARG A C 1
ATOM 1487 O O . ARG A 1 189 ? 16.251 7.209 8.970 1.00 89.69 189 ARG A O 1
ATOM 1494 N N . THR A 1 190 ? 14.120 7.192 8.251 1.00 90.62 190 THR A N 1
ATOM 1495 C CA . THR A 1 190 ? 13.540 7.640 9.518 1.00 90.62 190 THR A CA 1
ATOM 1496 C C . THR A 1 190 ? 13.628 6.542 10.581 1.00 90.62 190 THR A C 1
ATOM 1498 O O . THR A 1 190 ? 13.650 5.349 10.274 1.00 90.62 190 THR A O 1
ATOM 1501 N N . GLU A 1 191 ? 13.676 6.928 11.857 1.00 87.94 191 GLU A N 1
ATOM 1502 C CA . GLU A 1 191 ? 13.771 5.962 12.961 1.00 87.94 191 GLU A CA 1
ATOM 1503 C C . GLU A 1 191 ? 12.532 5.063 13.076 1.00 87.94 191 GLU A C 1
ATOM 1505 O O . GLU A 1 191 ? 12.647 3.909 13.483 1.00 87.94 191 GLU A O 1
ATOM 1510 N N . SER A 1 192 ? 11.349 5.556 12.698 1.00 86.00 192 SER A N 1
ATOM 1511 C CA . SER A 1 192 ? 10.137 4.735 12.609 1.00 86.00 192 SER A CA 1
ATOM 1512 C C . SER A 1 192 ? 10.260 3.690 11.504 1.00 86.00 192 SER A C 1
ATOM 1514 O O . SER A 1 192 ? 10.038 2.508 11.760 1.00 86.00 192 SER A O 1
ATOM 1516 N N . ALA A 1 193 ? 10.714 4.083 10.312 1.00 84.25 193 ALA A N 1
ATOM 1517 C CA . ALA A 1 193 ? 10.873 3.154 9.201 1.00 84.25 193 ALA A CA 1
ATOM 1518 C C . ALA A 1 193 ? 11.959 2.099 9.437 1.00 84.25 193 ALA A C 1
ATOM 1520 O O . ALA A 1 193 ? 11.728 0.927 9.147 1.00 84.25 193 ALA A O 1
ATOM 1521 N N . LYS A 1 194 ? 13.098 2.442 10.049 1.00 84.44 194 LYS A N 1
ATOM 1522 C CA . LYS A 1 194 ? 14.156 1.463 10.376 1.00 84.44 194 LYS A CA 1
ATOM 1523 C C . LYS A 1 194 ? 13.705 0.343 11.319 1.00 84.44 194 LYS A C 1
ATOM 1525 O O . LYS A 1 194 ? 14.264 -0.749 11.267 1.00 84.44 194 LYS A O 1
ATOM 1530 N N . LYS A 1 195 ? 12.714 0.597 12.183 1.00 81.19 195 LYS A N 1
ATOM 1531 C CA . LYS A 1 195 ? 12.169 -0.403 13.128 1.00 81.19 195 LYS A CA 1
ATOM 1532 C C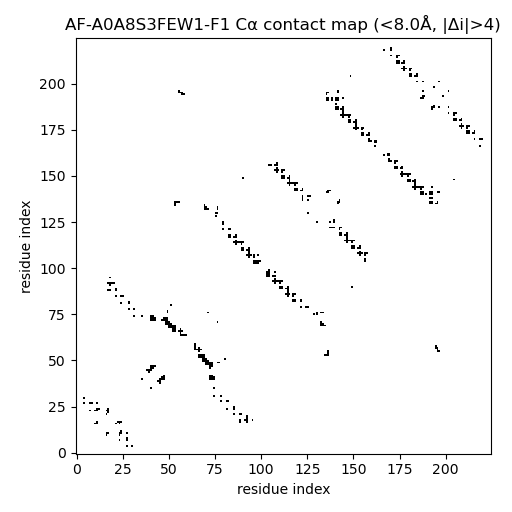 . LYS A 1 195 ? 11.315 -1.477 12.453 1.00 81.19 195 LYS A C 1
ATOM 1534 O O . LYS A 1 195 ? 11.045 -2.509 13.072 1.00 81.19 195 LYS A O 1
ATOM 1539 N N . VAL A 1 196 ? 10.858 -1.190 11.238 1.00 76.38 196 VAL A N 1
ATOM 1540 C CA . VAL A 1 196 ? 9.778 -1.896 10.542 1.00 76.38 196 VAL A CA 1
ATOM 1541 C C . VAL A 1 196 ? 10.278 -2.478 9.225 1.00 76.38 196 VAL A C 1
ATOM 1543 O O . VAL A 1 196 ? 10.064 -3.653 8.947 1.00 76.38 196 VAL A O 1
ATOM 1546 N N . ILE A 1 197 ? 10.982 -1.668 8.434 1.00 73.19 197 ILE A N 1
ATOM 1547 C CA . ILE A 1 197 ? 11.481 -2.029 7.111 1.00 73.19 197 ILE A CA 1
ATOM 1548 C C . ILE A 1 197 ? 12.854 -2.704 7.264 1.00 73.19 197 ILE A C 1
ATOM 1550 O O . ILE A 1 197 ? 13.812 -2.047 7.704 1.00 73.19 197 ILE A O 1
ATOM 1554 N N . PRO A 1 198 ? 12.983 -3.995 6.894 1.00 69.31 198 PRO A N 1
ATOM 1555 C CA . PRO A 1 198 ? 14.241 -4.725 7.008 1.00 69.31 198 PRO A CA 1
ATOM 1556 C C . PRO A 1 198 ? 15.378 -4.044 6.246 1.00 69.31 198 PRO A C 1
ATOM 1558 O O . PRO A 1 198 ? 15.167 -3.475 5.175 1.00 69.31 198 PRO A O 1
ATOM 1561 N N . GLU A 1 199 ? 16.604 -4.151 6.763 1.00 69.31 199 GLU A N 1
ATOM 1562 C CA . GLU A 1 199 ? 17.796 -3.600 6.098 1.00 69.31 199 GLU A CA 1
ATOM 1563 C C . GLU A 1 199 ? 17.964 -4.151 4.677 1.00 69.31 199 GLU A C 1
ATOM 1565 O O . GLU A 1 199 ? 18.305 -3.400 3.776 1.00 69.31 199 GLU A O 1
ATOM 1570 N N . SER A 1 200 ? 17.643 -5.428 4.443 1.00 65.81 200 SER A N 1
ATOM 1571 C CA . SER A 1 200 ? 17.701 -6.040 3.109 1.00 65.81 200 SER A CA 1
ATOM 1572 C C . SER A 1 200 ? 16.791 -5.345 2.091 1.00 65.81 200 SER A C 1
ATOM 1574 O O . SER A 1 200 ? 17.196 -5.133 0.952 1.00 65.81 200 SER A O 1
ATOM 1576 N N . VAL A 1 201 ? 15.589 -4.944 2.510 1.00 67.69 201 VAL A N 1
ATOM 1577 C CA . VAL A 1 201 ? 14.623 -4.213 1.675 1.00 67.69 201 VAL A CA 1
ATOM 1578 C C . VAL A 1 201 ? 15.064 -2.759 1.485 1.00 67.69 201 VAL A C 1
ATOM 1580 O O . VAL A 1 201 ? 14.968 -2.204 0.395 1.00 67.69 201 VAL A O 1
ATOM 1583 N N . ARG A 1 202 ? 15.625 -2.128 2.523 1.00 68.31 202 ARG A N 1
ATOM 1584 C CA . ARG A 1 202 ? 16.186 -0.772 2.393 1.00 68.31 202 ARG A CA 1
ATOM 1585 C C . ARG A 1 202 ? 17.387 -0.740 1.451 1.00 68.31 202 ARG A C 1
ATOM 1587 O O . ARG A 1 202 ? 17.512 0.188 0.657 1.00 68.31 202 ARG A O 1
ATOM 1594 N N . ALA A 1 203 ? 18.226 -1.771 1.496 1.00 67.75 203 ALA A N 1
ATOM 1595 C CA . ALA A 1 203 ? 19.352 -1.941 0.593 1.00 67.75 203 ALA A CA 1
ATOM 1596 C C . ALA A 1 203 ? 18.895 -2.163 -0.857 1.00 67.75 203 ALA A C 1
ATOM 1598 O O . ALA A 1 203 ? 19.503 -1.595 -1.763 1.00 67.75 203 ALA A O 1
ATOM 1599 N N . SER A 1 204 ? 17.811 -2.915 -1.103 1.00 66.25 204 SER A N 1
ATOM 1600 C CA . SER A 1 204 ? 17.304 -3.123 -2.469 1.00 66.25 204 SER A CA 1
ATOM 1601 C C . SER A 1 204 ? 16.855 -1.827 -3.146 1.00 66.25 204 SER A C 1
ATOM 1603 O O . SER A 1 204 ? 17.024 -1.703 -4.355 1.00 66.25 204 SER A O 1
ATOM 1605 N N . PHE A 1 205 ? 16.376 -0.828 -2.391 1.00 66.56 205 PHE A N 1
ATOM 1606 C CA . PHE A 1 205 ? 16.063 0.496 -2.951 1.00 66.56 205 PHE A CA 1
ATOM 1607 C C . PHE A 1 205 ? 17.304 1.179 -3.538 1.00 66.56 205 PHE A C 1
ATOM 1609 O O . PHE A 1 205 ? 17.225 1.803 -4.593 1.00 66.56 205 PHE A O 1
ATOM 1616 N N . THR A 1 206 ? 18.459 1.033 -2.884 1.00 58.69 206 THR A N 1
ATOM 1617 C CA . THR A 1 206 ? 19.739 1.554 -3.379 1.00 58.69 206 THR A CA 1
ATOM 1618 C C . THR A 1 206 ? 20.197 0.794 -4.619 1.00 58.69 206 THR A C 1
ATOM 1620 O O . THR A 1 206 ? 20.587 1.427 -5.592 1.00 58.69 206 THR A O 1
ATOM 1623 N N . TYR A 1 207 ? 20.070 -0.537 -4.634 1.00 57.84 207 TYR A N 1
ATOM 1624 C CA . TYR A 1 207 ? 20.430 -1.349 -5.802 1.00 57.84 207 TYR A CA 1
ATOM 1625 C C . TYR A 1 207 ? 19.559 -1.053 -7.027 1.00 57.84 207 TYR A C 1
ATOM 1627 O O . TYR A 1 207 ? 20.090 -0.943 -8.125 1.00 57.84 207 TYR A O 1
ATOM 1635 N N . HIS A 1 208 ? 18.240 -0.898 -6.866 1.00 58.31 208 HIS A N 1
ATOM 1636 C CA . HIS A 1 208 ? 17.356 -0.541 -7.985 1.00 58.31 208 HIS A CA 1
ATOM 1637 C C . HIS A 1 208 ? 17.625 0.887 -8.460 1.00 58.31 208 HIS A C 1
ATOM 1639 O O . HIS A 1 208 ? 17.736 1.127 -9.657 1.00 58.31 208 HIS A O 1
ATOM 1645 N N . LYS A 1 209 ? 17.863 1.826 -7.536 1.00 51.91 209 LYS A N 1
ATOM 1646 C CA . LYS A 1 209 ? 18.313 3.179 -7.877 1.00 51.91 209 LYS A CA 1
ATOM 1647 C C . LYS A 1 209 ? 19.619 3.163 -8.684 1.00 51.91 209 LYS A C 1
ATOM 1649 O O . LYS A 1 209 ? 19.698 3.844 -9.697 1.00 51.91 209 LYS A O 1
ATOM 1654 N N . GLU A 1 210 ? 20.633 2.415 -8.259 1.00 48.16 210 GLU A N 1
ATOM 1655 C CA . GLU A 1 210 ? 21.9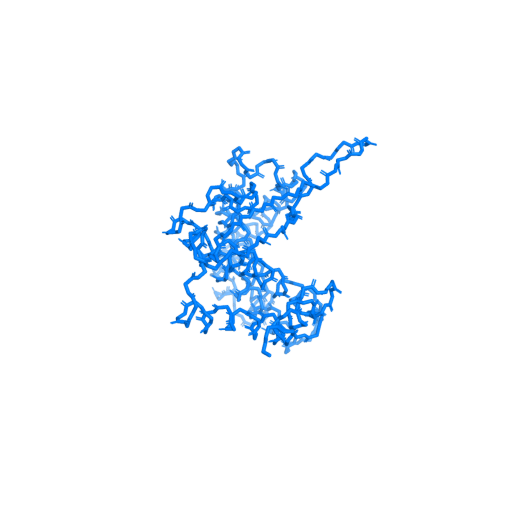30 2.354 -8.946 1.00 48.16 210 GLU A CA 1
ATOM 1656 C C . GLU A 1 210 ? 21.852 1.614 -10.285 1.00 48.16 210 GLU A C 1
ATOM 1658 O O . GLU A 1 210 ? 22.431 2.080 -11.262 1.00 48.16 210 GLU A O 1
ATOM 1663 N N . PHE A 1 211 ? 21.083 0.525 -10.372 1.00 52.97 211 PHE A N 1
ATOM 1664 C CA . PHE A 1 211 ? 20.854 -0.207 -11.619 1.00 52.97 211 PHE A CA 1
ATOM 1665 C C . PHE A 1 211 ? 20.111 0.649 -12.653 1.00 52.97 211 PHE A C 1
ATOM 1667 O O . PHE A 1 211 ? 20.521 0.720 -13.809 1.00 52.97 211 PHE A O 1
ATOM 1674 N N . VAL A 1 212 ? 19.064 1.364 -12.235 1.00 49.84 212 VAL A N 1
ATOM 1675 C CA . VAL A 1 212 ? 18.289 2.244 -13.120 1.00 49.84 212 VAL A CA 1
ATOM 1676 C C . VAL A 1 212 ? 19.094 3.490 -13.513 1.00 49.84 212 VAL A C 1
ATOM 1678 O O . VAL A 1 212 ? 19.058 3.883 -14.674 1.00 49.84 212 VAL A O 1
ATOM 1681 N N . ILE A 1 213 ? 19.887 4.077 -12.606 1.00 50.09 213 ILE A N 1
ATOM 1682 C CA . ILE A 1 213 ? 20.807 5.182 -12.940 1.00 50.09 213 ILE A CA 1
ATOM 1683 C C . ILE A 1 213 ? 21.882 4.725 -13.934 1.00 50.09 213 ILE A C 1
ATOM 1685 O O . ILE A 1 213 ? 22.160 5.444 -14.888 1.00 50.09 213 ILE A O 1
ATOM 1689 N N . PHE A 1 214 ? 22.461 3.536 -13.755 1.00 44.88 214 PHE A N 1
ATOM 1690 C CA . PHE A 1 214 ? 23.458 2.984 -14.677 1.00 44.88 214 PHE A CA 1
ATOM 1691 C C . PHE A 1 214 ? 22.876 2.761 -16.082 1.00 44.88 214 PHE A C 1
ATOM 1693 O O . PHE A 1 214 ? 23.510 3.092 -17.079 1.00 44.88 214 PHE A O 1
ATOM 1700 N N . VAL A 1 215 ? 21.632 2.284 -16.161 1.00 49.66 215 VAL A N 1
ATOM 1701 C CA . VAL A 1 215 ? 20.880 2.144 -17.416 1.00 49.66 215 VAL A CA 1
ATOM 1702 C C . VAL A 1 215 ? 20.584 3.500 -18.071 1.00 49.66 215 VAL A C 1
ATOM 1704 O O . VAL A 1 215 ? 20.744 3.624 -19.282 1.00 49.66 215 VAL A O 1
ATOM 1707 N N . VAL A 1 216 ? 20.196 4.524 -17.299 1.00 43.56 216 VAL A N 1
ATOM 1708 C CA . VAL A 1 216 ? 19.966 5.889 -17.817 1.00 43.56 216 VAL A CA 1
ATOM 1709 C C . VAL A 1 216 ? 21.261 6.505 -18.348 1.00 43.56 216 VAL A C 1
ATOM 1711 O O . VAL A 1 216 ? 21.241 7.082 -19.427 1.00 43.56 216 VAL A O 1
ATOM 1714 N N . ILE A 1 217 ? 22.383 6.344 -17.639 1.00 46.47 217 ILE A N 1
ATOM 1715 C CA . ILE A 1 217 ? 23.696 6.858 -18.067 1.00 46.47 217 ILE A CA 1
ATOM 1716 C C . ILE A 1 217 ? 24.143 6.194 -19.377 1.00 46.47 217 ILE A C 1
ATOM 1718 O O . ILE A 1 217 ? 24.559 6.891 -20.296 1.00 46.47 217 ILE A O 1
ATOM 1722 N N . ILE A 1 218 ? 23.995 4.869 -19.502 1.00 41.88 218 ILE A N 1
ATOM 1723 C CA . ILE A 1 218 ? 24.325 4.156 -20.747 1.00 41.88 218 ILE A CA 1
ATOM 1724 C C . ILE A 1 218 ? 23.404 4.579 -21.901 1.00 41.88 218 ILE A C 1
ATOM 1726 O O . ILE A 1 218 ? 23.869 4.729 -23.029 1.00 41.88 218 ILE A O 1
ATOM 1730 N N . ALA A 1 219 ? 22.110 4.785 -21.644 1.00 37.41 219 ALA A N 1
ATOM 1731 C CA . ALA A 1 219 ? 21.179 5.252 -22.669 1.00 37.41 219 ALA A CA 1
ATOM 1732 C C . ALA A 1 219 ? 21.527 6.668 -23.167 1.00 37.41 219 ALA A C 1
ATOM 1734 O O . ALA A 1 219 ? 21.447 6.921 -24.366 1.00 37.41 219 ALA A O 1
ATOM 1735 N N . ASP A 1 220 ? 21.959 7.569 -22.280 1.00 35.06 220 ASP A N 1
ATOM 1736 C CA . ASP A 1 220 ? 22.377 8.934 -22.639 1.00 35.06 220 ASP A CA 1
ATOM 1737 C C . ASP A 1 220 ? 23.691 8.938 -23.450 1.00 35.06 220 ASP A C 1
ATOM 1739 O O . ASP A 1 220 ? 23.824 9.682 -24.424 1.00 35.06 220 ASP A O 1
ATOM 1743 N N . GLU A 1 221 ? 24.643 8.057 -23.116 1.00 37.62 221 GLU A N 1
ATOM 1744 C CA . GLU A 1 221 ? 25.891 7.876 -23.878 1.00 37.62 221 GLU A CA 1
ATOM 1745 C C . GLU A 1 221 ? 25.661 7.267 -25.274 1.00 37.62 221 GLU A C 1
ATOM 1747 O O . GLU A 1 221 ? 26.350 7.641 -26.220 1.00 37.62 221 GLU A O 1
ATOM 1752 N N . LEU A 1 222 ? 24.674 6.378 -25.435 1.00 32.41 222 LEU A N 1
ATOM 1753 C CA . LEU A 1 222 ? 24.332 5.758 -26.728 1.00 32.41 222 LEU A CA 1
ATOM 1754 C C . LEU A 1 222 ? 23.518 6.674 -27.654 1.00 32.41 222 LEU A C 1
ATOM 1756 O O . LEU A 1 222 ? 23.582 6.523 -28.870 1.00 32.41 222 LEU A O 1
ATOM 1760 N N . VAL A 1 223 ? 22.743 7.612 -27.103 1.00 36.00 223 VAL A N 1
ATOM 1761 C CA . VAL A 1 223 ? 21.970 8.599 -27.886 1.00 36.00 223 VAL A CA 1
ATOM 1762 C C . VAL A 1 223 ? 22.848 9.770 -28.349 1.00 36.00 223 VAL A C 1
ATOM 1764 O O . VAL A 1 223 ? 22.510 10.456 -29.314 1.00 36.00 223 VAL A O 1
ATOM 1767 N N . THR A 1 224 ? 23.981 10.004 -27.682 1.00 36.22 224 THR A N 1
ATOM 1768 C CA . THR A 1 224 ? 24.927 11.085 -28.006 1.00 36.22 224 THR A CA 1
ATOM 1769 C C . THR A 1 224 ? 26.125 10.646 -28.864 1.00 36.22 224 THR A C 1
ATOM 1771 O O . THR A 1 224 ? 26.923 11.507 -29.246 1.00 36.22 224 THR A O 1
ATOM 1774 N N . SER A 1 225 ? 26.229 9.355 -29.217 1.00 36.53 225 SER A N 1
ATOM 1775 C CA . SER A 1 225 ? 27.224 8.778 -30.145 1.00 36.53 225 SER A CA 1
ATOM 1776 C C . SER A 1 225 ? 26.655 8.524 -31.538 1.00 36.53 225 SER A C 1
ATOM 1778 O O . SER A 1 225 ? 27.353 8.837 -32.529 1.00 36.53 225 SER A O 1
#

Solvent-accessible surface area (backbone atoms only — not comparable to full-atom values): 11668 Å² total; per-residue (Å²): 110,68,66,58,51,55,49,41,50,53,54,38,66,37,88,71,56,33,69,88,46,58,64,53,45,51,51,43,54,53,48,54,56,62,40,59,80,75,43,71,58,29,86,87,69,43,75,53,81,42,76,48,63,50,91,52,67,55,57,98,49,99,71,78,56,74,66,52,72,44,57,43,44,48,60,67,53,53,52,49,56,50,46,53,50,51,20,49,35,25,42,51,44,21,70,71,38,54,70,91,38,70,72,36,34,52,48,20,29,51,24,16,43,51,16,13,52,39,27,50,50,45,34,54,49,42,62,76,64,66,57,79,62,58,54,67,71,66,34,57,42,31,21,45,15,52,16,26,41,29,41,17,54,21,28,46,52,52,20,67,61,29,63,78,77,38,68,72,60,16,44,54,33,31,52,51,20,26,50,25,20,50,52,13,41,59,27,40,69,39,76,58,17,54,56,56,51,52,66,71,61,54,49,47,29,53,51,51,27,50,54,32,46,53,52,41,54,53,52,54,56,63,75,75,107

pLDDT: mean 81.32, std 16.22, range [32.41, 98.5]

Sequence (225 aa):
AVDGFNALRAEALLRGSYRDDCSKILRYYDQLHAIEYKLPITENQIRIYFKWQDAFVSGGSLFGSKQKTNGSWKLAYEKACVLFNIGHAYSDLALAQNLSIDEQMKAATRYFQLSSGVFSFLKDYVNANSLSDLSVDFEPAVLACISWFMLGQAAELIYIKSASFKDEVAAKVAAHAADCYKEAYTSSRTESAKKVIPESVRASFTYHKEFVIFVVIIADELVTS

InterPro domains:
  IPR004328 BRO1 domain [PF03097] (4-198)
  IPR004328 BRO1 domain [PS51180] (1-225)
  IPR004328 BRO1 domain [SM01041] (1-223)
  IPR038499 BRO1 domain superfamily [G3DSA:1.25.40.280] (1-214)

Mean predicted aligned error: 8.22 Å

Radius of gyration: 19.82 Å; Cα contacts (8 Å, |Δi|>4): 314; chains: 1; bounding box: 55×29×55 Å

Foldseek 3Di:
DVVVLVVLVCLLPPPCSLLPHNVSLVVNLVVLVVCVVPDVQDPVGNFDKDKDWDPFQFDPDPPDRDTDMFIDSDSLVVSLVSLLVQLVSLQSQLVSFDLVDPVSLVSSLVSLLVSLVSLQVSLVSCVVVVVPRDDLCSHSLNSQLSSLQSNLVSLVSVLVVCVVPDLVSNLVSLVSSLVSLVSSLVSCPDPSNPRGPDPVNSVVSVVSNVVSVVVNVVSVVVVVD

Nearest PDB structures (foldseek):
  2xs1-assembly1_A  TM=8.717E-01  e=5.118E-11  Homo sapiens
  3c3r-assembly1_A  TM=8.585E-01  e=6.550E-11  unclassified
  5mk2-assembly2_B  TM=8.278E-01  e=1.442E-07  Homo sapiens
  6gn8-assembly1_B  TM=3.297E-01  e=2.245E-01  Homo sapiens
  6bqt-assembly1_B  TM=2.843E-01  e=1.589E-01  Homo sapiens